Protein AF-A0A1V4KAJ4-F1 (afdb_monomer)

Organism: NCBI:txid372326

Secondary structure (DSSP, 8-state):
------------HHHHHHHHSPPP--------S-------B--S-HHHHHHHHHHHHTT-S-HHHHHHHHHHT--SS--HHHHHHHHHHPPPHHHHHHHHH--S-GGGB-HHHHHHHHHHTSTTHHHHHHHHHHHHHHHHHHHHHHHHHHHHHHHHHHHHH-HHHHHHHHHHHHHHHHHTTTSTTSS-S---TTHHHHTTT-B-SSTT-BHHHHHHHTTHHHHHHHHHHHHHHHHHHHHHHHHTT--TTT--HHHHHHHHHHHHHHHHHHHHHHHHHHHHHHHHHHHHHHHHHHHHHHHHHHHHHTT-----

Structure (mmCIF, N/CA/C/O backbone):
data_AF-A0A1V4KAJ4-F1
#
_entry.id   AF-A0A1V4KAJ4-F1
#
loop_
_atom_site.group_PDB
_atom_site.id
_atom_site.type_symbol
_atom_site.label_atom_id
_atom_site.label_alt_id
_atom_site.label_comp_id
_atom_site.label_asym_id
_atom_site.label_entity_id
_atom_site.label_seq_id
_atom_site.pdbx_PDB_ins_code
_atom_site.Cartn_x
_atom_site.Cartn_y
_atom_site.Cartn_z
_atom_site.occupancy
_atom_site.B_iso_or_equiv
_atom_site.auth_seq_id
_atom_site.auth_comp_id
_atom_site.auth_asym_id
_atom_site.auth_atom_id
_atom_site.pdbx_PDB_model_num
ATOM 1 N N . MET A 1 1 ? 22.396 78.014 6.023 1.00 33.47 1 MET A N 1
ATOM 2 C CA . MET A 1 1 ? 21.966 76.925 5.119 1.00 33.47 1 MET A CA 1
ATOM 3 C C . MET A 1 1 ? 22.660 75.636 5.546 1.00 33.47 1 MET A C 1
ATOM 5 O O . MET A 1 1 ? 23.881 75.680 5.608 1.00 33.47 1 MET A O 1
ATOM 9 N N . PRO A 1 2 ? 21.971 74.505 5.772 1.00 42.69 2 PRO A N 1
ATOM 10 C CA . PRO A 1 2 ? 20.770 74.265 6.573 1.00 42.69 2 PRO A CA 1
ATOM 11 C C . PRO A 1 2 ? 21.097 73.536 7.905 1.00 42.69 2 PRO A C 1
ATOM 13 O O . PRO A 1 2 ? 22.047 72.764 8.000 1.00 42.69 2 PRO A O 1
ATOM 16 N N . SER A 1 3 ? 20.289 73.797 8.937 1.00 46.66 3 SER A N 1
ATOM 17 C CA . SER A 1 3 ? 20.309 73.125 10.245 1.00 46.66 3 SER A CA 1
ATOM 18 C C . SER A 1 3 ? 19.584 71.782 10.139 1.00 46.66 3 SER A C 1
ATOM 20 O O . SER A 1 3 ? 18.386 71.768 9.873 1.00 46.66 3 SER A O 1
ATOM 22 N N . SER A 1 4 ? 20.291 70.666 10.330 1.00 48.34 4 SER A N 1
ATOM 23 C CA . SER A 1 4 ? 19.707 69.317 10.341 1.00 48.34 4 SER A CA 1
ATOM 24 C C . SER A 1 4 ? 19.488 68.854 11.781 1.00 48.34 4 SER A C 1
ATOM 26 O O . SER A 1 4 ? 20.288 68.097 12.335 1.00 48.34 4 SER A O 1
ATOM 28 N N . SER A 1 5 ? 18.402 69.317 12.392 1.00 53.16 5 SER A N 1
ATOM 29 C CA . SER A 1 5 ? 17.882 68.781 13.650 1.00 53.16 5 SER A CA 1
ATOM 30 C C . SER A 1 5 ? 17.382 67.357 13.386 1.00 53.16 5 SER A C 1
ATOM 32 O O . SER A 1 5 ? 16.448 67.167 12.614 1.00 53.16 5 SER A O 1
ATOM 34 N N . LYS A 1 6 ? 18.017 66.338 13.973 1.00 58.88 6 LYS A N 1
ATOM 35 C CA . LYS A 1 6 ? 17.468 64.976 13.971 1.00 58.88 6 LYS A CA 1
ATOM 36 C C . LYS A 1 6 ? 16.268 64.965 14.918 1.00 58.88 6 LYS A C 1
ATOM 38 O O . LYS A 1 6 ? 16.460 64.897 16.128 1.00 58.88 6 LYS A O 1
ATOM 43 N N . GLU A 1 7 ? 15.058 65.085 14.381 1.00 57.12 7 GLU A N 1
ATOM 44 C CA . GLU A 1 7 ? 13.833 64.824 15.139 1.00 57.12 7 GLU A CA 1
ATOM 45 C C . GLU A 1 7 ? 13.831 63.350 15.557 1.00 57.12 7 GLU A C 1
ATOM 47 O O . GLU A 1 7 ? 13.686 62.439 14.740 1.00 57.12 7 GLU A O 1
ATOM 52 N N . LEU A 1 8 ? 14.078 63.115 16.845 1.00 51.62 8 LEU A N 1
ATOM 53 C CA . LEU A 1 8 ? 13.835 61.833 17.488 1.00 51.62 8 LEU A CA 1
ATOM 54 C C . LEU A 1 8 ? 12.320 61.649 17.554 1.00 51.62 8 LEU A C 1
ATOM 56 O O . LEU A 1 8 ? 11.639 62.338 18.307 1.00 51.62 8 LEU A O 1
ATOM 60 N N . VAL A 1 9 ? 11.796 60.750 16.726 1.00 60.25 9 VAL A N 1
ATOM 61 C CA . VAL A 1 9 ? 10.389 60.351 16.778 1.00 60.25 9 VAL A CA 1
ATOM 62 C C . VAL A 1 9 ? 10.205 59.487 18.021 1.00 60.25 9 VAL A C 1
ATOM 64 O O . VAL A 1 9 ? 10.638 58.334 18.048 1.00 60.25 9 VAL A O 1
ATOM 67 N N . GLU A 1 10 ? 9.600 60.050 19.064 1.00 64.31 10 GLU A N 1
ATOM 68 C CA . GLU A 1 10 ? 9.197 59.280 20.238 1.00 64.31 10 GLU A CA 1
ATOM 69 C C . GLU A 1 10 ? 7.876 58.543 19.956 1.00 64.31 10 GLU A C 1
ATOM 71 O O . GLU A 1 10 ? 6.946 59.138 19.404 1.00 64.31 10 GLU A O 1
ATOM 76 N N . PRO A 1 11 ? 7.773 57.244 20.294 1.00 73.69 11 PRO A N 1
ATOM 77 C CA . PRO A 1 11 ? 6.524 56.500 20.179 1.00 73.69 11 PRO A CA 1
ATOM 78 C C . PRO A 1 11 ? 5.411 57.123 21.025 1.00 73.69 11 PRO A C 1
ATOM 80 O O . PRO A 1 11 ? 5.655 57.614 22.124 1.00 73.69 11 PRO A O 1
ATOM 83 N N . ASP A 1 12 ? 4.168 57.026 20.552 1.00 79.56 12 ASP A N 1
ATOM 84 C CA . ASP A 1 12 ? 2.993 57.396 21.342 1.00 79.56 12 ASP A CA 1
ATOM 85 C C . ASP A 1 12 ? 2.737 56.338 22.426 1.00 79.56 12 ASP A C 1
ATOM 87 O O . ASP A 1 12 ? 1.996 55.365 22.247 1.00 79.56 12 ASP A O 1
ATOM 91 N N . TYR A 1 13 ? 3.402 56.527 23.563 1.00 78.06 13 TYR A N 1
ATOM 92 C CA . TYR A 1 13 ? 3.283 55.653 24.723 1.00 78.06 13 TYR A CA 1
ATOM 93 C C . TYR A 1 13 ? 1.860 55.628 25.301 1.00 78.06 13 TYR A C 1
ATOM 95 O O . TYR A 1 13 ? 1.466 54.604 25.856 1.00 78.06 13 TYR A O 1
ATOM 103 N N . ALA A 1 14 ? 1.062 56.689 25.118 1.00 77.75 14 ALA A N 1
ATOM 104 C CA . ALA A 1 14 ? -0.319 56.731 25.599 1.00 77.75 14 ALA A CA 1
ATOM 105 C C . ALA A 1 14 ? -1.225 55.800 24.778 1.00 77.75 14 ALA A C 1
ATOM 107 O O . ALA A 1 14 ? -2.030 55.054 25.338 1.00 77.75 14 ALA A O 1
ATOM 108 N N . SER A 1 15 ? -1.054 55.784 23.454 1.00 77.44 15 SER A N 1
ATOM 109 C CA . SER A 1 15 ? -1.748 54.836 22.573 1.00 77.44 15 SER A CA 1
ATOM 110 C C . SER A 1 15 ? -1.339 53.385 22.856 1.00 77.44 15 SER A C 1
ATOM 112 O O . SER A 1 15 ? -2.187 52.490 22.903 1.00 77.44 15 SER A O 1
ATOM 114 N N . LEU A 1 16 ? -0.050 53.148 23.129 1.00 76.56 16 LEU A N 1
ATOM 115 C CA . LEU A 1 16 ? 0.453 51.821 23.493 1.00 76.56 16 LEU A CA 1
ATOM 116 C C . LEU A 1 16 ? -0.103 51.323 24.836 1.00 76.56 16 LEU A C 1
ATOM 118 O O . LEU A 1 16 ? -0.494 50.159 24.921 1.00 76.56 16 LEU A O 1
ATOM 122 N N . GLU A 1 17 ? -0.203 52.174 25.862 1.00 75.19 17 GLU A N 1
ATOM 123 C CA . GLU A 1 17 ? -0.869 51.804 27.120 1.00 75.19 17 GLU A CA 1
ATOM 124 C C . GLU A 1 17 ? -2.346 51.466 26.895 1.00 75.19 17 GLU A C 1
ATOM 126 O O . GLU A 1 17 ? -2.826 50.446 27.388 1.00 75.19 17 GLU A O 1
ATOM 131 N N . LEU A 1 18 ? -3.067 52.266 26.109 1.00 74.62 18 LEU A N 1
ATOM 132 C CA . LEU A 1 18 ? -4.500 52.058 25.897 1.00 74.62 18 LEU A CA 1
ATOM 133 C C . LEU A 1 18 ? -4.810 50.744 25.156 1.00 74.62 18 LEU A C 1
ATOM 135 O O . LEU A 1 18 ? -5.818 50.096 25.439 1.00 74.62 18 LEU A O 1
ATOM 139 N N . LEU A 1 19 ? -3.953 50.356 24.206 1.00 67.12 19 LEU A N 1
ATOM 140 C CA . LEU A 1 19 ? -4.160 49.195 23.333 1.00 67.12 19 LEU A CA 1
ATOM 141 C C . LEU A 1 19 ? -3.548 47.895 23.872 1.00 67.12 19 LEU A C 1
ATOM 143 O O . LEU A 1 19 ? -4.035 46.817 23.527 1.00 67.12 19 LEU A O 1
ATOM 147 N N . PHE A 1 20 ? -2.498 47.976 24.696 1.00 72.56 20 PHE A N 1
ATOM 148 C CA . PHE A 1 20 ? -1.713 46.809 25.123 1.00 72.56 20 PHE A CA 1
ATOM 149 C C . PHE A 1 20 ? -1.609 46.627 26.646 1.00 72.56 20 PHE A C 1
ATOM 151 O O . PHE A 1 20 ? -0.877 45.745 27.102 1.00 72.56 20 PHE A O 1
ATOM 158 N N . CYS A 1 21 ? -2.349 47.392 27.457 1.00 73.81 21 CYS A N 1
ATOM 159 C CA . CYS A 1 21 ? -2.462 47.099 28.887 1.00 73.81 21 CYS A CA 1
ATOM 160 C C . CYS A 1 21 ? -3.183 45.769 29.152 1.00 73.81 21 CYS A C 1
ATOM 162 O O . CYS A 1 21 ? -4.169 45.413 28.503 1.00 73.81 21 CYS A O 1
ATOM 164 N N . VAL A 1 22 ? -2.718 45.047 30.177 1.00 63.09 22 VAL A N 1
ATOM 165 C CA . VAL A 1 22 ? -3.429 43.884 30.725 1.00 63.09 22 VAL A CA 1
ATOM 166 C C . VAL A 1 22 ? -4.783 44.375 31.253 1.00 63.09 22 VAL A C 1
ATOM 168 O O . VAL A 1 22 ? -4.790 45.302 32.067 1.00 63.09 22 VAL A O 1
ATOM 171 N N . PRO A 1 23 ? -5.925 43.795 30.835 1.00 65.31 23 PRO A N 1
ATOM 172 C CA . PRO A 1 23 ? -7.223 44.237 31.324 1.00 65.31 23 PRO A CA 1
ATOM 173 C C . PRO A 1 23 ? -7.242 44.164 32.855 1.00 65.31 23 PRO A C 1
ATOM 175 O O . PRO A 1 23 ? -6.870 43.118 33.405 1.00 65.31 23 PRO A O 1
ATOM 178 N N . PRO A 1 24 ? -7.664 45.223 33.568 1.00 59.22 24 PRO A N 1
ATOM 179 C CA . PRO A 1 24 ? -7.802 45.145 35.010 1.00 59.22 24 PRO A CA 1
ATOM 180 C C . PRO A 1 24 ? -8.780 44.018 35.333 1.00 59.22 24 PRO A C 1
ATOM 182 O O . PRO A 1 24 ? -9.899 43.971 34.818 1.00 59.22 24 PRO A O 1
ATOM 185 N N . THR A 1 25 ? -8.347 43.078 36.173 1.00 50.91 25 THR A N 1
ATOM 186 C CA . THR A 1 25 ? -9.237 42.053 36.708 1.00 50.91 25 THR A CA 1
ATOM 187 C C . THR A 1 25 ? -10.375 42.765 37.420 1.00 50.91 25 THR A C 1
ATOM 189 O O . THR A 1 25 ? -10.151 43.379 38.466 1.00 50.91 25 THR A O 1
ATOM 192 N N . ALA A 1 26 ? -11.581 42.696 36.852 1.00 55.97 26 ALA A N 1
ATOM 193 C CA . ALA A 1 26 ? -12.784 43.139 37.533 1.00 55.97 26 ALA A CA 1
ATOM 194 C C . ALA A 1 26 ? -12.790 42.538 38.951 1.00 55.97 26 ALA A C 1
ATOM 196 O O . ALA A 1 26 ? -12.401 41.368 39.108 1.00 55.97 26 ALA A O 1
ATOM 197 N N . PRO A 1 27 ? -13.191 43.297 39.988 1.00 46.94 27 PRO A N 1
ATOM 198 C CA . PRO A 1 27 ? -13.359 42.742 41.318 1.00 46.94 27 PRO A CA 1
ATOM 199 C C . PRO A 1 27 ? -14.254 41.518 41.181 1.00 46.94 27 PRO A C 1
ATOM 201 O O . PRO A 1 27 ? -15.393 41.628 40.729 1.00 46.94 27 PRO A O 1
ATOM 204 N N . LYS A 1 28 ? -13.720 40.340 41.516 1.00 45.16 28 LYS A N 1
ATOM 205 C CA . LYS A 1 28 ? -14.544 39.146 41.658 1.00 45.16 28 LYS A CA 1
ATOM 206 C C . LYS A 1 28 ? -15.628 39.515 42.657 1.00 45.16 28 LYS A C 1
ATOM 208 O O . LYS A 1 28 ? -15.328 39.701 43.839 1.00 45.16 28 LYS A O 1
ATOM 213 N N . GLU A 1 29 ? -16.864 39.629 42.181 1.00 43.34 29 GLU A N 1
ATOM 214 C CA . GLU A 1 29 ? -18.025 39.530 43.048 1.00 43.34 29 GLU A CA 1
ATOM 215 C C . GLU A 1 29 ? -17.774 38.341 43.972 1.00 43.34 29 GLU A C 1
ATOM 217 O O . GLU A 1 29 ? -17.317 37.274 43.533 1.00 43.34 29 GLU A O 1
ATOM 222 N N . LYS A 1 30 ? -17.971 38.557 45.278 1.00 43.53 30 LYS A N 1
ATOM 223 C CA . LYS A 1 30 ? -17.898 37.480 46.265 1.00 43.53 30 LYS A CA 1
ATOM 224 C C . LYS A 1 30 ? -18.674 36.305 45.678 1.00 43.53 30 LYS A C 1
ATOM 226 O O . LYS A 1 30 ? -19.812 36.530 45.263 1.00 43.53 30 LYS A O 1
ATOM 231 N N . PRO A 1 31 ? -18.104 35.089 45.613 1.00 41.88 31 PRO A N 1
ATOM 232 C CA . PRO A 1 31 ? -18.885 33.964 45.153 1.00 41.88 31 PRO A CA 1
ATOM 233 C C . PRO A 1 31 ? -20.099 33.903 46.075 1.00 41.88 31 PRO A C 1
ATOM 235 O O . PRO A 1 31 ? -19.951 33.691 47.283 1.00 41.88 31 PRO A O 1
ATOM 238 N N . GLY A 1 32 ? -21.288 34.124 45.503 1.00 49.03 32 GLY A N 1
ATOM 239 C CA . GLY A 1 32 ? -22.533 33.689 46.118 1.00 49.03 32 GLY A CA 1
ATOM 240 C C . GLY A 1 32 ? -22.340 32.246 46.588 1.00 49.03 32 GLY A C 1
ATOM 241 O O . GLY A 1 32 ? -21.474 31.549 46.038 1.00 49.03 32 GLY A O 1
ATOM 242 N N . PRO A 1 33 ? -23.051 31.814 47.643 1.00 40.94 33 PRO A N 1
ATOM 243 C CA . PRO A 1 33 ? -22.799 30.535 48.294 1.00 40.94 33 PRO A CA 1
ATOM 244 C C . PRO A 1 33 ? -22.603 29.482 47.214 1.00 40.94 33 PRO A C 1
ATOM 246 O O . PRO A 1 33 ? -23.505 29.280 46.402 1.00 40.94 33 PRO A O 1
ATOM 249 N N . LYS A 1 34 ? -21.386 28.913 47.139 1.00 40.47 34 LYS A N 1
ATOM 250 C CA . LYS A 1 34 ? -21.057 27.864 46.175 1.00 40.47 34 LYS A CA 1
ATOM 251 C C . LYS A 1 34 ? -22.181 26.853 46.294 1.00 40.47 34 LYS A C 1
ATOM 253 O O . LYS A 1 34 ? -22.265 26.165 47.312 1.00 40.47 34 LYS A O 1
ATOM 258 N N . MET A 1 35 ? -23.051 26.813 45.288 1.00 39.47 35 MET A N 1
ATOM 259 C CA . MET A 1 35 ? -24.021 25.748 45.128 1.00 39.47 35 MET A CA 1
ATOM 260 C C . MET A 1 35 ? -23.181 24.486 45.261 1.00 39.47 35 MET A C 1
ATOM 262 O O . MET A 1 35 ? -22.212 24.313 44.512 1.00 39.47 35 MET A O 1
ATOM 266 N N . LYS A 1 36 ? -23.426 23.706 46.321 1.00 37.41 36 LYS A N 1
ATOM 267 C CA . LYS A 1 36 ? -22.767 22.417 46.515 1.00 37.41 36 LYS A CA 1
ATOM 268 C C . LYS A 1 36 ? -22.927 21.706 45.180 1.00 37.41 36 LYS A C 1
ATOM 270 O O . LYS A 1 36 ? -24.055 21.376 44.830 1.00 37.41 36 LYS A O 1
ATOM 275 N N . LYS A 1 37 ? -21.835 21.528 44.426 1.00 44.28 37 LYS A N 1
ATOM 276 C CA . LYS A 1 37 ? -21.840 20.559 43.335 1.00 44.28 37 LYS A CA 1
ATOM 277 C C . LYS A 1 37 ? -22.306 19.275 44.000 1.00 44.28 37 LYS A C 1
ATOM 279 O O . LYS A 1 37 ? -21.671 18.829 44.964 1.00 44.28 37 LYS A O 1
ATOM 284 N N . SER A 1 38 ? -23.479 18.802 43.595 1.00 46.75 38 SER A N 1
ATOM 285 C CA . SER A 1 38 ? -23.963 17.472 43.928 1.00 46.75 38 SER A CA 1
ATOM 286 C C . SER A 1 38 ? -22.776 16.531 43.766 1.00 46.75 38 SER A C 1
ATOM 288 O O . SER A 1 38 ? -22.010 16.656 42.809 1.00 46.75 38 SER A O 1
ATOM 290 N N . LYS A 1 39 ? -22.529 15.686 44.768 1.00 56.72 39 LYS A N 1
ATOM 291 C CA . LYS A 1 39 ? -21.507 14.650 44.640 1.00 56.72 39 LYS A CA 1
ATOM 292 C C . LYS A 1 39 ? -21.997 13.712 43.541 1.00 56.72 39 LYS A C 1
ATOM 294 O O . LYS A 1 39 ? -22.796 12.833 43.828 1.00 56.72 39 LYS A O 1
ATOM 299 N N . GLU A 1 40 ? -21.582 13.976 42.308 1.00 71.12 40 GLU A N 1
ATOM 300 C CA . GLU A 1 40 ? -21.771 13.069 41.183 1.00 71.12 40 GLU A CA 1
ATOM 301 C C . GLU A 1 40 ? -21.122 11.740 41.552 1.00 71.12 40 GLU A C 1
ATOM 303 O O . GLU A 1 40 ? -19.995 11.697 42.066 1.00 71.12 40 GLU A O 1
ATOM 308 N N . ILE A 1 41 ? -21.872 10.666 41.356 1.00 78.12 41 ILE A N 1
ATOM 309 C CA . ILE A 1 41 ? -21.420 9.325 41.687 1.00 78.12 41 ILE A CA 1
ATOM 310 C C . ILE A 1 41 ? -20.567 8.842 40.513 1.00 78.12 41 ILE A C 1
ATOM 312 O O . ILE A 1 41 ? -20.927 9.012 39.349 1.00 78.12 41 ILE A O 1
ATOM 316 N N . THR A 1 42 ? -19.384 8.308 40.809 1.00 82.69 42 THR A N 1
ATOM 317 C CA . THR A 1 42 ? -18.451 7.823 39.788 1.00 82.69 42 THR A CA 1
ATOM 318 C C . THR A 1 42 ? -17.810 6.523 40.245 1.00 82.69 42 THR A C 1
ATOM 320 O O . THR A 1 42 ? -17.357 6.400 41.386 1.00 82.69 42 THR A O 1
ATOM 323 N N . PHE A 1 43 ? -17.789 5.545 39.348 1.00 83.19 43 PHE A N 1
ATOM 324 C CA . PHE A 1 43 ? -17.147 4.243 39.526 1.00 83.19 43 PHE A CA 1
ATOM 325 C C . PHE A 1 43 ? -15.762 4.211 38.872 1.00 83.19 43 PHE A C 1
ATOM 327 O O . PHE A 1 43 ? -14.985 3.281 39.088 1.00 83.19 43 PHE A O 1
ATOM 334 N N . VAL A 1 44 ? -15.445 5.242 38.088 1.00 85.88 44 VAL A N 1
ATOM 335 C CA . VAL A 1 44 ? -14.209 5.385 37.327 1.00 85.88 44 VAL A CA 1
ATOM 336 C C . VAL A 1 44 ? -13.186 6.172 38.141 1.00 85.88 44 VAL A C 1
ATOM 338 O O . VAL A 1 44 ? -13.487 7.201 38.748 1.00 85.88 44 VAL A O 1
ATOM 341 N N . GLY A 1 45 ? -11.927 5.727 38.128 1.00 87.12 45 GLY A N 1
ATOM 342 C CA . GLY A 1 45 ? -10.854 6.434 38.830 1.00 87.12 45 GLY A CA 1
ATOM 343 C C . GLY A 1 45 ? -10.710 7.895 38.355 1.00 87.12 45 GLY A C 1
ATOM 344 O O . GLY A 1 45 ? -10.777 8.157 37.150 1.00 87.12 45 GLY A O 1
ATOM 345 N N . PRO A 1 46 ? -10.420 8.863 39.247 1.00 87.69 46 PRO A N 1
ATOM 346 C CA . PRO A 1 46 ? -10.484 10.298 38.934 1.00 87.69 46 PRO A CA 1
ATOM 347 C C . PRO A 1 46 ? -9.563 10.723 37.780 1.00 87.69 46 PRO A C 1
ATOM 349 O O . PRO A 1 46 ? -9.908 11.603 36.997 1.00 87.69 46 PRO A O 1
ATOM 352 N N . LYS A 1 47 ? -8.401 10.070 37.629 1.00 90.44 47 LYS A N 1
ATOM 353 C CA . LYS A 1 47 ? -7.485 10.314 36.501 1.00 90.44 47 LYS A CA 1
ATOM 354 C C . LYS A 1 47 ? -8.088 9.873 35.164 1.00 90.44 47 LYS A C 1
ATOM 356 O O . LYS A 1 47 ? -8.004 10.612 34.190 1.00 90.44 47 LYS A O 1
ATOM 361 N N . LYS A 1 48 ? -8.682 8.678 35.117 1.00 92.12 48 LYS A N 1
ATOM 362 C CA . LYS A 1 48 ? -9.273 8.109 33.898 1.00 92.12 48 LYS A CA 1
ATOM 363 C C . LYS A 1 48 ? -10.551 8.850 33.514 1.00 92.12 48 LYS A C 1
ATOM 365 O O . LYS A 1 48 ? -10.705 9.192 32.350 1.00 92.12 48 LYS A O 1
ATOM 370 N N . SER A 1 49 ? -11.387 9.180 34.500 1.00 91.88 49 SER A N 1
ATOM 371 C CA . SER A 1 49 ? -12.580 10.016 34.325 1.00 91.88 49 SER A CA 1
ATOM 372 C C . SER A 1 49 ? -12.223 11.371 33.696 1.00 91.88 49 SER A C 1
ATOM 374 O O . SER A 1 49 ? -12.780 11.743 32.666 1.00 91.88 49 SER A O 1
ATOM 376 N N . LEU A 1 50 ? -11.184 12.049 34.207 1.00 91.00 50 LEU A N 1
ATOM 377 C CA . LEU A 1 50 ? -10.693 13.298 33.617 1.00 91.00 50 LEU A CA 1
ATOM 378 C C . LEU A 1 50 ? -10.196 13.122 32.172 1.00 91.00 50 LEU A C 1
ATOM 380 O O . LEU A 1 50 ? -10.556 13.919 31.306 1.00 91.00 50 LEU A O 1
ATOM 384 N N . LEU A 1 51 ? -9.371 12.103 31.903 1.00 93.50 51 LEU A N 1
ATOM 385 C CA . LEU A 1 51 ? -8.850 11.838 30.556 1.00 93.50 51 LEU A CA 1
ATOM 386 C C . LEU A 1 51 ? -9.973 11.537 29.558 1.00 93.50 51 LEU A C 1
ATOM 388 O O . LEU A 1 51 ? -9.940 12.045 28.438 1.00 93.50 51 LEU A O 1
ATOM 392 N N . LEU A 1 52 ? -10.978 10.767 29.975 1.00 94.50 52 LEU A N 1
ATOM 393 C CA . LEU A 1 52 ? -12.135 10.454 29.149 1.00 94.50 52 LEU A CA 1
ATOM 394 C C . LEU A 1 52 ? -12.971 11.702 28.871 1.00 94.50 52 LEU A C 1
ATOM 396 O O . LEU A 1 52 ? -13.244 11.986 27.711 1.00 94.50 52 LEU A O 1
ATOM 400 N N . SER A 1 53 ? -13.304 12.507 29.881 1.00 91.19 53 SER A N 1
ATOM 401 C CA . SER A 1 53 ? -14.047 13.753 29.656 1.00 91.19 53 SER A CA 1
ATOM 402 C C . SER A 1 53 ? -13.284 14.736 28.761 1.00 91.19 53 SER A C 1
ATOM 404 O O . SER A 1 53 ? -13.894 15.451 27.967 1.00 91.19 53 SER A O 1
ATOM 406 N N . ILE A 1 54 ? -11.947 14.785 28.844 1.00 92.81 54 ILE A N 1
ATOM 407 C CA . ILE A 1 54 ? -11.128 15.574 27.910 1.00 92.81 54 ILE A CA 1
ATOM 408 C C . ILE A 1 54 ? -11.242 15.010 26.492 1.00 92.81 54 ILE A C 1
ATOM 410 O O . ILE A 1 54 ? -11.438 15.785 25.560 1.00 92.81 54 ILE A O 1
ATOM 414 N N . PHE A 1 55 ? -11.138 13.691 26.324 1.00 94.62 55 PHE A N 1
ATOM 415 C CA . PHE A 1 55 ? -11.286 13.018 25.034 1.00 94.62 55 PHE A CA 1
ATOM 416 C C . PHE A 1 55 ? -12.664 13.279 24.405 1.00 94.62 55 PHE A C 1
ATOM 418 O O . PHE A 1 55 ? -12.737 13.747 23.271 1.00 94.62 55 PHE A O 1
ATOM 425 N N . LEU A 1 56 ? -13.752 13.076 25.155 1.00 93.00 56 LEU A N 1
ATOM 426 C CA . LEU A 1 56 ? -15.131 13.264 24.687 1.00 93.00 56 LEU A CA 1
ATOM 427 C C . LEU A 1 56 ? -15.400 14.711 24.241 1.00 93.00 56 LEU A C 1
ATOM 429 O O . LEU A 1 56 ? -16.002 14.949 23.193 1.00 93.00 56 LEU A O 1
ATOM 433 N N . LYS A 1 57 ? -14.855 15.703 24.958 1.00 91.88 57 LYS A N 1
ATOM 434 C CA . LYS A 1 57 ? -14.987 17.123 24.586 1.00 91.88 57 LYS A CA 1
ATOM 435 C C . LYS A 1 57 ? -14.374 17.475 23.228 1.00 91.88 57 LYS A C 1
ATOM 437 O O . LYS A 1 57 ? -14.797 18.458 22.620 1.00 91.88 57 LYS A O 1
ATOM 442 N N . GLN A 1 58 ? -13.419 16.692 22.720 1.00 91.94 58 GLN A N 1
ATOM 443 C CA . GLN A 1 58 ? -12.799 16.944 21.411 1.00 91.94 58 GLN A CA 1
ATOM 444 C C . GLN A 1 58 ? -13.787 16.771 20.248 1.00 91.94 58 GLN A C 1
ATOM 446 O O . GLN A 1 58 ? -13.596 17.368 19.188 1.00 91.94 58 GLN A O 1
ATOM 451 N N . PHE A 1 59 ? -14.858 15.994 20.441 1.00 88.50 59 PHE A N 1
ATOM 452 C CA . PHE A 1 59 ? -15.841 15.699 19.398 1.00 88.50 59 PHE A CA 1
ATOM 453 C C . PHE A 1 59 ? -16.903 16.793 19.226 1.00 88.50 59 PHE A C 1
ATOM 455 O O . PHE A 1 59 ? -17.544 16.847 18.173 1.00 88.50 59 PHE A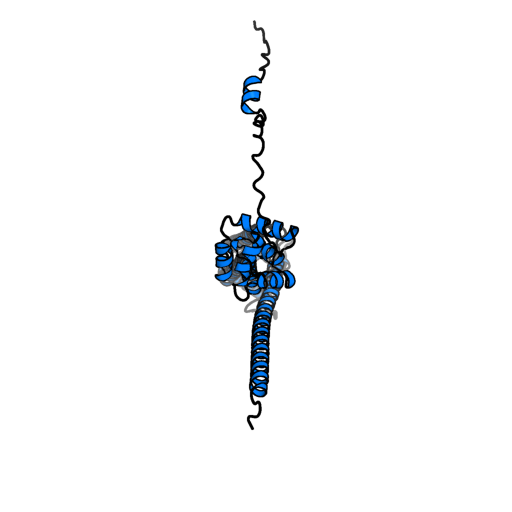 O 1
ATOM 462 N N . LYS A 1 60 ? -17.057 17.682 20.224 1.00 88.38 60 LYS A N 1
ATOM 463 C CA . LYS A 1 60 ? -18.067 18.760 20.256 1.00 88.38 60 LYS A CA 1
ATOM 464 C C . LYS A 1 60 ? -19.494 18.251 19.973 1.00 88.38 60 LYS A C 1
ATOM 466 O O . LYS A 1 60 ? -20.258 18.914 19.276 1.00 88.38 60 LYS A O 1
ATOM 471 N N . CYS A 1 61 ? -19.821 17.059 20.462 1.00 89.44 61 CYS A N 1
ATOM 472 C CA . CYS A 1 61 ? -21.097 16.375 20.255 1.00 89.44 61 CYS A CA 1
ATOM 473 C C . CYS A 1 61 ? -21.482 15.603 21.531 1.00 89.44 61 CYS A C 1
ATOM 475 O O . CYS A 1 61 ? -20.656 15.497 22.442 1.00 89.44 61 CYS A O 1
ATOM 477 N N . SER A 1 62 ? -22.715 15.104 21.626 1.00 92.25 62 SER A N 1
ATOM 478 C CA . SER A 1 62 ? -23.189 14.397 22.824 1.00 92.25 62 SER A CA 1
ATOM 479 C C . SER A 1 62 ? -22.611 12.980 22.935 1.00 92.25 62 SER A C 1
ATOM 481 O O . SER A 1 62 ? -22.153 12.393 21.948 1.00 92.25 62 SER A O 1
ATOM 483 N N . ASN A 1 63 ? -22.650 12.403 24.140 1.00 91.81 63 ASN A N 1
ATOM 484 C CA . ASN A 1 63 ? -22.191 11.033 24.385 1.00 91.81 63 ASN A CA 1
ATOM 485 C C . ASN A 1 63 ? -23.008 10.017 23.569 1.00 91.81 63 ASN A C 1
ATOM 487 O O . ASN A 1 63 ? -22.450 9.062 23.031 1.00 91.81 63 ASN A O 1
ATOM 491 N N . GLU A 1 64 ? -24.311 10.252 23.413 1.00 93.19 64 GLU A N 1
ATOM 492 C CA . GLU A 1 64 ? -25.219 9.448 22.587 1.00 93.19 64 GLU A CA 1
ATOM 493 C C . GLU A 1 64 ? -24.812 9.483 21.114 1.00 93.19 64 GLU A C 1
ATOM 495 O O . GLU A 1 64 ? -24.830 8.449 20.449 1.00 93.19 64 GLU A O 1
ATOM 500 N N . GLU A 1 65 ? -24.399 10.644 20.599 1.00 94.31 65 GLU A N 1
ATOM 501 C CA . GLU A 1 65 ? -23.931 10.776 19.218 1.00 94.31 65 GLU A CA 1
ATOM 502 C C . GLU A 1 65 ? -22.624 10.005 18.994 1.00 94.31 65 GLU A C 1
ATOM 504 O O . GLU A 1 65 ? -22.486 9.310 17.985 1.00 94.31 65 GLU A O 1
ATOM 509 N N . ILE A 1 66 ? -21.683 10.056 19.946 1.00 94.62 66 ILE A N 1
ATOM 510 C CA . ILE A 1 66 ? -20.429 9.285 19.876 1.00 94.62 66 ILE A CA 1
ATOM 511 C C . ILE A 1 66 ? -20.718 7.784 19.896 1.00 94.62 66 ILE A C 1
ATOM 513 O O . ILE A 1 66 ? -20.196 7.035 19.067 1.00 94.62 66 ILE A O 1
ATOM 517 N N . VAL A 1 67 ? -21.587 7.338 20.801 1.00 96.19 67 VAL A N 1
ATOM 518 C CA . VAL A 1 67 ? -21.990 5.931 20.897 1.00 96.19 67 VAL A CA 1
ATOM 519 C C . VAL A 1 67 ? -22.736 5.484 19.640 1.00 96.19 67 VAL A C 1
ATOM 521 O O . VAL A 1 67 ? -22.473 4.392 19.140 1.00 96.19 67 VAL A O 1
ATOM 524 N N . ALA A 1 68 ? -23.588 6.331 19.060 1.00 95.94 68 ALA A N 1
ATOM 525 C CA . ALA A 1 68 ? -24.262 6.046 17.798 1.00 95.94 68 ALA A CA 1
ATOM 526 C C . ALA A 1 68 ? -23.274 5.934 16.625 1.00 95.94 68 ALA A C 1
ATOM 528 O O . ALA A 1 68 ? -23.440 5.049 15.781 1.00 95.94 68 ALA A O 1
ATOM 529 N N . MET A 1 69 ? -22.232 6.778 16.574 1.00 95.81 69 MET A N 1
ATOM 530 C CA . MET A 1 69 ? -21.149 6.648 15.590 1.00 95.81 69 MET A CA 1
ATOM 531 C C . MET A 1 69 ? -20.437 5.303 15.742 1.00 95.81 69 MET A C 1
ATOM 533 O O . MET A 1 69 ? -20.299 4.573 14.760 1.00 95.81 69 MET A O 1
ATOM 537 N N . ILE A 1 70 ? -20.069 4.927 16.973 1.00 96.50 70 ILE A N 1
ATOM 538 C CA . ILE A 1 70 ? -19.456 3.624 17.259 1.00 96.50 70 ILE A CA 1
ATOM 539 C C . ILE A 1 70 ? -20.397 2.505 16.819 1.00 96.50 70 ILE A C 1
ATOM 541 O O . ILE A 1 70 ? -19.985 1.648 16.049 1.00 96.50 70 ILE A O 1
ATOM 545 N N . GLN A 1 71 ? -21.668 2.525 17.226 1.00 95.75 71 GLN A N 1
ATOM 546 C CA . GLN A 1 71 ? -22.659 1.499 16.893 1.00 95.75 71 GLN A CA 1
ATOM 547 C C . GLN A 1 71 ? -22.843 1.332 15.379 1.00 95.75 71 GLN A C 1
ATOM 549 O O . GLN A 1 71 ? -22.911 0.200 14.894 1.00 95.75 71 GLN A O 1
ATOM 554 N N . LYS A 1 72 ? -22.884 2.434 14.624 1.00 94.88 72 LYS A N 1
ATOM 555 C CA . LYS A 1 72 ? -23.003 2.425 13.157 1.00 94.88 72 LYS A CA 1
ATOM 556 C C . LYS A 1 72 ? -21.684 2.116 12.443 1.00 94.88 72 LYS A C 1
ATOM 558 O O . LYS A 1 72 ? -21.713 1.790 11.261 1.00 94.88 72 LYS A O 1
ATOM 563 N N . GLY A 1 73 ? -20.548 2.174 13.138 1.00 91.38 73 GLY A N 1
ATOM 564 C CA . GLY A 1 73 ? -19.225 2.075 12.519 1.00 91.38 73 GLY A CA 1
ATOM 565 C C . GLY A 1 73 ? -18.869 3.302 11.673 1.00 91.38 73 GLY A C 1
ATOM 566 O O . GLY A 1 73 ? -18.137 3.176 10.692 1.00 91.38 73 GLY A O 1
ATOM 567 N N . ASP A 1 74 ? -19.414 4.471 12.016 1.00 93.44 74 ASP A N 1
ATOM 568 C CA . ASP A 1 74 ? -19.137 5.735 11.336 1.00 93.44 74 ASP A CA 1
ATOM 569 C C . ASP A 1 74 ? -17.745 6.254 11.726 1.00 93.44 74 ASP A C 1
ATOM 571 O O . ASP A 1 74 ? -17.457 6.499 12.897 1.00 93.44 74 ASP A O 1
ATOM 575 N N . ARG A 1 75 ? -16.876 6.407 10.725 1.00 91.25 75 ARG A N 1
ATOM 576 C CA . ARG A 1 75 ? -15.467 6.801 10.877 1.00 91.25 75 ARG A CA 1
ATOM 577 C C . ARG A 1 75 ? -15.213 8.264 10.501 1.00 91.25 75 ARG A C 1
ATOM 579 O O . ARG A 1 75 ? -14.078 8.717 10.536 1.00 91.25 75 ARG A O 1
ATOM 586 N N . SER A 1 76 ? -16.257 9.033 10.184 1.00 90.62 76 SER A N 1
ATOM 587 C CA . SER A 1 76 ? -16.141 10.431 9.733 1.00 90.62 76 SER A CA 1
ATOM 588 C C . SER A 1 76 ? -15.455 11.363 10.741 1.00 90.62 76 SER A C 1
ATOM 590 O O . SER A 1 76 ? -14.732 12.274 10.344 1.00 90.62 76 SER A O 1
ATOM 592 N N . LYS A 1 77 ? -15.659 11.135 12.045 1.00 90.75 77 LYS A N 1
ATOM 593 C CA . LYS A 1 77 ? -15.030 11.893 13.146 1.00 90.75 77 LYS A CA 1
ATOM 594 C C . LYS A 1 77 ? -14.075 11.053 14.003 1.00 90.75 77 LYS A C 1
ATOM 596 O O . LYS A 1 77 ? -13.522 11.570 14.976 1.00 90.75 77 LYS A O 1
ATOM 601 N N . LEU A 1 78 ? -13.904 9.777 13.671 1.00 92.38 78 LEU A N 1
ATOM 602 C CA . LEU A 1 78 ? -13.133 8.792 14.428 1.00 92.38 78 LEU A CA 1
ATOM 603 C C . LEU A 1 78 ? -11.984 8.279 13.554 1.00 92.38 78 LEU A C 1
ATOM 605 O O . LEU A 1 78 ? -12.076 7.202 12.973 1.00 92.38 78 LEU A O 1
ATOM 609 N N . ASP A 1 79 ? -10.923 9.081 13.452 1.00 92.50 79 ASP A N 1
ATOM 610 C CA . ASP A 1 79 ? -9.683 8.691 12.776 1.00 92.50 79 ASP A CA 1
ATOM 611 C C . ASP A 1 79 ? -8.888 7.636 13.576 1.00 92.50 79 ASP A C 1
ATOM 613 O O . ASP A 1 79 ? -9.223 7.291 14.717 1.00 92.50 79 ASP A O 1
ATOM 617 N N . ALA A 1 80 ? -7.814 7.116 12.974 1.00 89.88 80 ALA A N 1
ATOM 618 C CA . ALA A 1 80 ? -6.983 6.078 13.582 1.00 89.88 80 ALA A CA 1
ATOM 619 C C . ALA A 1 80 ? -6.403 6.484 14.952 1.00 89.88 80 ALA A C 1
ATOM 621 O O . ALA A 1 80 ? -6.312 5.650 15.855 1.00 89.88 80 ALA A O 1
ATOM 622 N N . GLU A 1 81 ? -6.032 7.751 15.141 1.00 93.69 81 GLU A N 1
ATOM 623 C CA . GLU A 1 81 ? -5.430 8.219 16.393 1.00 93.69 81 GLU A CA 1
ATOM 624 C C . GLU A 1 81 ? -6.479 8.313 17.506 1.00 93.69 81 GLU A C 1
ATOM 626 O O . GLU A 1 81 ? -6.274 7.810 18.614 1.00 93.69 81 GLU A O 1
ATOM 631 N N . ARG A 1 82 ? -7.657 8.859 17.198 1.00 94.56 82 ARG A N 1
ATOM 632 C CA . ARG A 1 82 ? -8.789 8.925 18.132 1.00 94.56 82 ARG A CA 1
ATOM 633 C C . ARG A 1 82 ? -9.270 7.539 18.539 1.00 94.56 82 ARG A C 1
ATOM 635 O O . ARG A 1 82 ? -9.563 7.318 19.712 1.00 94.56 82 ARG A O 1
ATOM 642 N N . LEU A 1 83 ? -9.317 6.591 17.603 1.00 95.12 83 LEU A N 1
ATOM 643 C CA . LEU A 1 83 ? -9.690 5.204 17.889 1.00 95.12 83 LEU A CA 1
ATOM 644 C C . LEU A 1 83 ? -8.654 4.507 18.788 1.00 95.12 83 LEU A C 1
ATOM 646 O O . LEU A 1 83 ? -9.040 3.827 19.739 1.00 95.12 83 LEU A O 1
ATOM 650 N N . LYS A 1 84 ? -7.348 4.731 18.572 1.00 94.88 84 LYS A N 1
ATOM 651 C CA . LYS A 1 84 ? -6.280 4.245 19.472 1.00 94.88 84 LYS A CA 1
ATOM 652 C C . LYS A 1 84 ? -6.393 4.827 20.876 1.00 94.88 84 LYS A C 1
ATOM 654 O O . LYS A 1 84 ? -6.206 4.107 21.858 1.00 94.88 84 LYS A O 1
ATOM 659 N N . GLN A 1 85 ? -6.682 6.121 20.983 1.00 95.62 85 GLN A N 1
ATOM 660 C CA . GLN A 1 85 ? -6.887 6.781 22.271 1.00 95.62 85 GLN A CA 1
ATOM 661 C C . GLN A 1 85 ? -8.120 6.227 22.988 1.00 95.62 85 GLN A C 1
ATOM 663 O O . GLN A 1 85 ? -8.024 5.886 24.166 1.00 95.62 85 GLN A O 1
ATOM 668 N N . LEU A 1 86 ? -9.235 6.041 22.276 1.00 95.50 86 LEU A N 1
ATOM 669 C CA . LEU A 1 86 ? -10.445 5.440 22.834 1.00 95.50 86 LEU A CA 1
ATOM 670 C C . LEU A 1 86 ? -10.192 4.020 23.351 1.00 95.50 86 LEU A C 1
ATOM 672 O O . LEU A 1 86 ? -10.604 3.715 24.465 1.00 95.50 86 LEU A O 1
ATOM 676 N N . LEU A 1 87 ? -9.468 3.179 22.599 1.00 94.44 87 LEU A N 1
ATOM 677 C CA . LEU A 1 87 ? -9.106 1.821 23.031 1.00 94.44 87 LEU A CA 1
ATOM 678 C C . LEU A 1 87 ? -8.337 1.814 24.359 1.00 94.44 87 LEU A C 1
ATOM 680 O O . LEU A 1 87 ? -8.615 0.988 25.225 1.00 94.44 87 LEU A O 1
ATOM 684 N N . LYS A 1 88 ? -7.410 2.760 24.551 1.00 94.94 88 LYS A N 1
ATOM 685 C CA . LYS A 1 88 ? -6.659 2.912 25.812 1.00 94.94 88 LYS A CA 1
ATOM 686 C C . LYS A 1 88 ? -7.530 3.380 26.979 1.00 94.94 88 LYS A C 1
ATOM 688 O O . LYS A 1 88 ? -7.169 3.155 28.132 1.00 94.94 88 LYS A O 1
ATOM 693 N N . LEU A 1 89 ? -8.635 4.062 26.688 1.00 95.44 89 LEU A N 1
ATOM 694 C CA . LEU A 1 89 ? -9.546 4.618 27.683 1.00 95.44 89 LEU A CA 1
ATOM 695 C C . LEU A 1 89 ? -10.732 3.702 27.991 1.00 95.44 89 LEU A C 1
ATOM 697 O O . LEU A 1 89 ? -11.511 4.051 28.864 1.00 95.44 89 LEU A O 1
ATOM 701 N N . LEU A 1 90 ? -10.885 2.548 27.335 1.00 94.38 90 LEU A N 1
ATOM 702 C CA . LEU A 1 90 ? -12.023 1.655 27.572 1.00 94.38 90 LEU A CA 1
ATOM 703 C C . LEU A 1 90 ? -12.138 1.206 29.038 1.00 94.38 90 LEU A C 1
ATOM 705 O O . LEU A 1 90 ? -11.114 1.060 29.717 1.00 94.38 90 LEU A O 1
ATOM 709 N N . PRO A 1 91 ? -13.366 0.970 29.539 1.00 93.00 91 PRO A N 1
ATOM 710 C CA . PRO A 1 91 ? -13.565 0.538 30.914 1.00 93.00 91 PRO A CA 1
ATOM 711 C C . PRO A 1 91 ? -13.021 -0.881 31.122 1.00 93.00 91 PRO A C 1
ATOM 713 O O . PRO A 1 91 ? -13.125 -1.722 30.224 1.00 93.00 91 PRO A O 1
ATOM 716 N N . ASP A 1 92 ? -12.439 -1.134 32.294 1.00 91.75 92 ASP A N 1
ATOM 717 C CA . ASP A 1 92 ? -11.982 -2.470 32.690 1.00 91.75 92 ASP A CA 1
ATOM 718 C C . ASP A 1 92 ? -13.116 -3.314 33.300 1.00 91.75 92 ASP A C 1
ATOM 720 O O . ASP A 1 92 ? -14.207 -2.820 33.580 1.00 91.75 92 ASP A O 1
ATOM 724 N N . ASP A 1 93 ? -12.877 -4.610 33.516 1.00 89.19 93 ASP A N 1
ATOM 725 C CA . ASP A 1 93 ? -13.908 -5.520 34.033 1.00 89.19 93 ASP A CA 1
ATOM 726 C C . ASP A 1 93 ? -14.457 -5.097 35.409 1.00 89.19 93 ASP A C 1
ATOM 728 O O . ASP A 1 93 ? -15.634 -5.330 35.699 1.00 89.19 93 ASP A O 1
ATOM 732 N N . HIS A 1 94 ? -13.641 -4.465 36.260 1.00 87.69 94 HIS A N 1
ATOM 733 C CA . HIS A 1 94 ? -14.075 -4.002 37.576 1.00 87.69 94 HIS A CA 1
ATOM 734 C C . HIS A 1 94 ? -15.017 -2.798 37.445 1.00 87.69 94 HIS A C 1
ATOM 736 O O . HIS A 1 94 ? -16.101 -2.797 38.031 1.00 87.69 94 HIS A O 1
ATOM 742 N N . GLU A 1 95 ? -14.647 -1.811 36.628 1.00 89.44 95 GLU A N 1
ATOM 743 C CA . GLU A 1 95 ? -15.471 -0.641 36.304 1.00 89.44 95 GLU A CA 1
ATOM 744 C C . GLU A 1 95 ? -16.793 -1.058 35.642 1.00 89.44 95 GLU A C 1
ATOM 746 O O . GLU A 1 95 ? -17.862 -0.592 36.036 1.00 89.44 95 GLU A O 1
ATOM 751 N N . ILE A 1 96 ? -16.752 -2.006 34.698 1.00 89.00 96 ILE A N 1
ATOM 752 C CA . ILE A 1 96 ? -17.947 -2.544 34.030 1.00 89.00 96 ILE A CA 1
ATOM 753 C C . ILE A 1 96 ? -18.900 -3.194 35.040 1.00 89.00 96 ILE A C 1
ATOM 755 O O . ILE A 1 96 ? -20.116 -3.001 34.957 1.00 89.00 96 ILE A O 1
ATOM 759 N N . ASN A 1 97 ? -18.376 -3.985 35.978 1.00 87.69 97 ASN A N 1
ATOM 760 C CA . ASN A 1 97 ? -19.197 -4.645 36.993 1.00 87.69 97 ASN A CA 1
ATOM 761 C C . ASN A 1 97 ? -19.797 -3.641 37.988 1.00 87.69 97 ASN A C 1
ATOM 763 O O . ASN A 1 97 ? -20.961 -3.796 38.368 1.00 87.69 97 ASN A O 1
ATOM 767 N N . GLY A 1 98 ? -19.039 -2.605 38.365 1.00 86.25 98 GLY A N 1
ATOM 768 C CA . GLY A 1 98 ? -19.527 -1.500 39.193 1.00 86.25 98 GLY A CA 1
ATOM 769 C C . GLY A 1 98 ? -20.691 -0.764 38.529 1.00 86.25 98 GLY A C 1
ATOM 770 O O . GLY A 1 98 ? -21.772 -0.672 39.108 1.00 86.25 98 GLY A O 1
ATOM 771 N N . LEU A 1 99 ? -20.514 -0.363 37.268 1.00 86.75 99 LEU A N 1
ATOM 772 C CA . LEU A 1 99 ? -21.534 0.335 36.478 1.00 86.75 99 LEU A CA 1
ATOM 773 C C . LEU A 1 99 ? -22.803 -0.499 36.266 1.00 86.75 99 LEU A C 1
ATOM 775 O O . LEU A 1 99 ? -23.907 0.023 36.365 1.00 86.75 99 LEU A O 1
ATOM 779 N N . LYS A 1 100 ? -22.676 -1.810 36.025 1.00 84.56 100 LYS A N 1
ATOM 780 C CA . LYS A 1 100 ? -23.835 -2.713 35.876 1.00 84.56 100 LYS A CA 1
ATOM 781 C C . LYS A 1 100 ? -24.610 -2.946 37.172 1.00 84.56 100 LYS A C 1
ATOM 783 O O . LYS A 1 100 ? -25.769 -3.346 37.115 1.00 84.56 100 LYS A O 1
ATOM 788 N N . SER A 1 101 ? -23.958 -2.764 38.317 1.00 82.94 101 SER A N 1
ATOM 789 C CA . SER A 1 101 ? -24.558 -2.972 39.640 1.00 82.94 101 SER A CA 1
ATOM 790 C C . SER A 1 101 ? -25.168 -1.690 40.217 1.00 82.94 101 SER A C 1
ATOM 792 O O . SER A 1 101 ? -25.848 -1.749 41.244 1.00 82.94 101 SER A O 1
ATOM 794 N N . CYS A 1 102 ? -24.931 -0.546 39.570 1.00 78.94 102 CYS A N 1
ATOM 795 C CA . CYS A 1 102 ? -25.493 0.744 39.938 1.00 78.94 102 CYS A CA 1
ATOM 796 C C . CYS A 1 102 ? -27.025 0.725 39.777 1.00 78.94 102 CYS A C 1
ATOM 798 O O . CYS A 1 102 ? -27.557 0.285 38.758 1.00 78.94 102 CYS A O 1
ATOM 800 N N . LYS A 1 103 ? -27.735 1.174 40.819 1.00 69.50 103 LYS A N 1
ATOM 801 C CA . LYS A 1 103 ? -29.203 1.316 40.842 1.00 69.50 103 LYS A CA 1
ATOM 802 C C . LYS A 1 103 ? -29.658 2.771 40.692 1.00 69.50 103 LYS A C 1
ATOM 804 O O . LYS A 1 103 ? -30.857 3.030 40.752 1.00 69.50 103 LYS A O 1
ATOM 809 N N . GLU A 1 104 ? -28.711 3.696 40.581 1.00 73.62 104 GLU A N 1
ATOM 810 C CA . GLU A 1 104 ? -28.964 5.133 40.504 1.00 73.62 104 GLU A CA 1
ATOM 811 C C . GLU A 1 104 ? -29.376 5.535 39.085 1.00 73.62 104 GLU A C 1
ATOM 813 O O . GLU A 1 104 ? -29.179 4.795 38.114 1.00 73.62 104 GLU A O 1
ATOM 818 N N . GLU A 1 105 ? -29.994 6.707 38.964 1.00 73.06 105 GLU A N 1
ATOM 819 C CA . GLU A 1 105 ? -30.427 7.230 37.674 1.00 73.06 105 GLU A CA 1
ATOM 820 C C . GLU A 1 105 ? -29.220 7.729 36.862 1.00 73.06 105 GLU A C 1
ATOM 822 O O . GLU A 1 105 ? -28.282 8.306 37.414 1.00 73.06 105 GLU A O 1
ATOM 827 N N . LYS A 1 106 ? -29.240 7.548 35.529 1.00 73.69 106 LYS A N 1
ATOM 828 C CA . LYS A 1 106 ? -28.138 7.972 34.637 1.00 73.69 106 LYS A CA 1
ATOM 829 C C . LYS A 1 106 ? -27.746 9.448 34.839 1.00 73.69 106 LYS A C 1
ATOM 831 O O . LYS A 1 106 ? -26.584 9.789 34.664 1.00 73.69 106 LYS A O 1
ATOM 836 N N . SER A 1 107 ? -28.693 10.306 35.219 1.00 75.31 107 SER A N 1
ATOM 837 C CA . SER A 1 107 ? -28.509 11.744 35.458 1.00 75.31 107 SER A CA 1
ATOM 838 C C . SER A 1 107 ? -27.684 12.088 36.708 1.00 75.31 107 SER A C 1
ATOM 840 O O . SER A 1 107 ? -27.192 13.211 36.806 1.00 75.31 107 SER A O 1
ATOM 842 N N . GLU A 1 108 ? -27.510 11.153 37.648 1.00 81.00 108 GLU A N 1
ATOM 843 C CA . GLU A 1 108 ? -26.769 11.365 38.905 1.00 81.00 108 GLU A CA 1
ATOM 844 C C . GLU A 1 108 ? -25.284 10.967 38.810 1.00 81.00 108 GLU A C 1
ATOM 846 O O . GLU A 1 108 ? -24.482 11.260 39.707 1.00 81.00 108 GLU A O 1
ATOM 851 N N . LEU A 1 109 ? -24.911 10.314 37.708 1.00 84.25 109 LEU A N 1
ATOM 852 C CA . LEU A 1 109 ? -23.558 9.845 37.440 1.00 84.25 109 LEU A CA 1
ATOM 853 C C . LEU A 1 109 ? -22.700 10.922 36.780 1.00 84.25 109 LEU A C 1
ATOM 855 O O . LEU A 1 109 ? -23.199 11.767 36.037 1.00 84.25 109 LEU A O 1
ATOM 859 N N . ALA A 1 110 ? -21.388 10.849 36.992 1.00 87.69 110 ALA A N 1
ATOM 860 C CA . ALA A 1 110 ? -20.447 11.693 36.266 1.00 87.69 110 ALA A CA 1
ATOM 861 C C . ALA A 1 110 ? -20.495 11.415 34.748 1.00 87.69 110 ALA A C 1
ATOM 863 O O . ALA A 1 110 ? -20.767 10.299 34.306 1.00 87.69 110 ALA A O 1
ATOM 864 N N . ASP A 1 111 ? -20.168 12.424 33.939 1.00 87.31 111 ASP A N 1
ATOM 865 C CA . ASP A 1 111 ? -20.181 12.374 32.464 1.00 87.31 111 ASP A CA 1
ATOM 866 C C . ASP A 1 111 ? -19.459 11.139 31.876 1.00 87.31 111 ASP A C 1
ATOM 868 O O . ASP A 1 111 ? -19.956 10.480 30.962 1.00 87.31 111 ASP A O 1
ATOM 872 N N . ALA A 1 112 ? -18.315 10.770 32.459 1.00 89.81 112 ALA A N 1
ATOM 873 C CA . ALA A 1 112 ? -17.543 9.595 32.061 1.00 89.81 112 ALA A CA 1
ATOM 874 C C . ALA A 1 112 ? -18.306 8.270 32.268 1.00 89.81 112 ALA A C 1
ATOM 876 O O . ALA A 1 112 ? -18.289 7.391 31.403 1.00 89.81 112 ALA A O 1
ATOM 877 N N . ASP A 1 113 ? -18.988 8.132 33.404 1.00 90.62 113 ASP A N 1
ATOM 878 C CA . ASP A 1 113 ? -19.795 6.963 33.749 1.00 90.62 113 ASP A CA 1
ATOM 879 C C . ASP A 1 113 ? -21.045 6.876 32.858 1.00 90.62 113 ASP A C 1
ATOM 881 O O . ASP A 1 113 ? -21.386 5.792 32.377 1.00 90.62 113 ASP A O 1
ATOM 885 N N . GLN A 1 114 ? -21.679 8.017 32.554 1.00 90.62 114 GLN A N 1
ATOM 886 C CA . GLN A 1 114 ? -22.802 8.091 31.610 1.00 90.62 114 GLN A CA 1
ATOM 887 C C . GLN A 1 114 ? -22.404 7.603 30.211 1.00 90.62 114 GLN A C 1
ATOM 889 O O . GLN A 1 114 ? -23.113 6.792 29.606 1.00 90.62 114 GLN A O 1
ATOM 894 N N . PHE A 1 115 ? -21.242 8.038 29.710 1.00 93.94 115 PHE A N 1
ATOM 895 C CA . PHE A 1 115 ? -20.706 7.558 28.436 1.00 93.94 115 PHE A CA 1
ATOM 896 C C . PHE A 1 115 ? -20.492 6.039 28.444 1.00 93.94 115 PHE A C 1
ATOM 898 O O . PHE A 1 115 ? -20.895 5.359 27.498 1.00 93.94 115 PHE A O 1
ATOM 905 N N . TYR A 1 116 ? -19.903 5.483 29.507 1.00 94.19 116 TYR A N 1
ATOM 906 C CA . TYR A 1 116 ? -19.699 4.037 29.600 1.00 94.19 116 TYR A CA 1
ATOM 907 C C . TYR A 1 116 ? -21.001 3.249 29.673 1.00 94.19 116 TYR A C 1
ATOM 909 O O . TYR A 1 116 ? -21.082 2.200 29.037 1.00 94.19 116 TYR A O 1
ATOM 917 N N . LEU A 1 117 ? -22.027 3.733 30.378 1.00 91.69 117 LEU A N 1
ATOM 918 C CA . LEU A 1 117 ? -23.334 3.072 30.377 1.00 91.69 117 LEU A CA 1
ATOM 919 C C . LEU A 1 117 ? -23.912 2.977 28.964 1.00 91.69 117 LEU A C 1
ATOM 921 O O . LEU A 1 117 ? -24.327 1.897 28.550 1.00 91.69 117 LEU A O 1
ATOM 925 N N . ASN A 1 118 ? -23.864 4.068 28.199 1.00 92.56 118 ASN A N 1
ATOM 926 C CA . ASN A 1 118 ? -24.326 4.069 26.812 1.00 92.56 118 ASN A CA 1
ATOM 927 C C . ASN A 1 118 ? -23.452 3.161 25.921 1.00 92.56 118 ASN A C 1
ATOM 929 O O . ASN A 1 118 ? -23.964 2.436 25.071 1.00 92.56 118 ASN A O 1
ATOM 933 N N . LEU A 1 119 ? -22.133 3.134 26.134 1.00 94.44 119 LEU A N 1
ATOM 934 C CA . LEU A 1 119 ? -21.220 2.266 25.386 1.00 94.44 119 LEU A CA 1
ATOM 935 C C . LEU A 1 119 ? -21.456 0.772 25.673 1.00 94.44 119 LEU A C 1
ATOM 937 O O . LEU A 1 119 ? -21.369 -0.050 24.762 1.00 94.44 119 LEU A O 1
ATOM 941 N N . LEU A 1 120 ? -21.779 0.418 26.920 1.00 92.81 120 LEU A N 1
ATOM 942 C CA . LEU A 1 120 ? -22.069 -0.955 27.346 1.00 92.81 120 LEU A CA 1
ATOM 943 C C . LEU A 1 120 ? -23.351 -1.524 26.724 1.00 92.81 120 LEU A C 1
ATOM 945 O O . LEU A 1 120 ? -23.480 -2.747 26.624 1.00 92.81 120 LEU A O 1
ATOM 949 N N . GLU A 1 121 ? -24.273 -0.665 26.286 1.00 92.69 121 GLU A N 1
ATOM 950 C CA . GLU A 1 121 ? -25.460 -1.067 25.527 1.00 92.69 121 GLU A CA 1
ATOM 951 C C . GLU A 1 121 ? -25.107 -1.505 24.094 1.00 92.69 121 GLU A C 1
ATOM 953 O O . GLU A 1 121 ? -25.852 -2.274 23.481 1.00 92.69 121 GLU A O 1
ATOM 958 N N . VAL A 1 122 ? -23.952 -1.083 23.557 1.00 92.75 122 VAL A N 1
ATOM 959 C CA . VAL A 1 122 ? -23.496 -1.472 22.218 1.00 92.75 122 VAL A CA 1
ATOM 960 C C . VAL A 1 122 ? -22.919 -2.895 22.246 1.00 92.75 122 VAL A C 1
ATOM 962 O O . VAL A 1 122 ? -21.886 -3.146 22.879 1.00 92.75 122 VAL A O 1
ATOM 965 N N . PRO A 1 123 ? -23.510 -3.850 21.501 1.00 88.06 123 PRO A N 1
ATOM 966 C CA . PRO A 1 123 ? -23.008 -5.216 21.464 1.00 88.06 123 PRO A CA 1
ATOM 967 C C . PRO A 1 123 ? -21.584 -5.272 20.914 1.00 88.06 123 PRO A C 1
ATOM 969 O O . PRO A 1 123 ? -21.305 -4.761 19.824 1.00 88.06 123 PRO A O 1
ATOM 972 N N . SER A 1 124 ? -20.696 -5.935 21.656 1.00 89.25 124 SER A N 1
ATOM 973 C CA . SER A 1 124 ? -19.296 -6.148 21.269 1.00 89.25 124 SER A CA 1
ATOM 974 C C . SER A 1 124 ? -18.570 -4.849 20.885 1.00 89.25 124 SER A C 1
ATOM 976 O O . SER A 1 124 ? -17.794 -4.830 19.928 1.00 89.25 124 SER A O 1
ATOM 978 N N . TYR A 1 125 ? -18.825 -3.758 21.619 1.00 93.56 125 TYR A N 1
ATOM 979 C CA . TYR A 1 125 ? -18.266 -2.430 21.339 1.00 93.56 125 TYR A CA 1
ATOM 980 C C . TYR A 1 125 ? -16.736 -2.425 21.197 1.00 93.56 125 TYR A C 1
ATOM 982 O O . TYR A 1 125 ? -16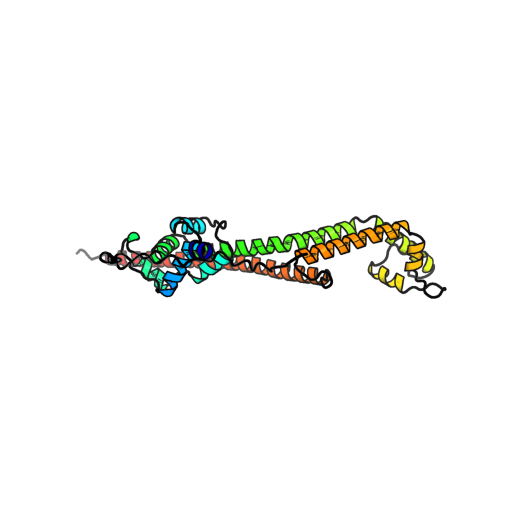.228 -1.776 20.289 1.00 93.56 125 TYR A O 1
ATOM 990 N N . GLN A 1 126 ? -16.007 -3.190 22.024 1.00 90.12 126 GLN A N 1
ATOM 991 C CA . GLN A 1 126 ? -14.540 -3.277 21.962 1.00 90.12 126 GLN A CA 1
ATOM 992 C C . GLN A 1 126 ? -14.072 -3.752 20.579 1.00 90.12 126 GLN A C 1
ATOM 994 O O . GLN A 1 126 ? -13.359 -3.037 19.880 1.00 90.12 126 GLN A O 1
ATOM 999 N N . LEU A 1 127 ? -14.584 -4.906 20.135 1.00 86.44 127 LEU A N 1
ATOM 1000 C CA . LEU A 1 127 ? -14.278 -5.483 18.823 1.00 86.44 127 LEU A CA 1
ATOM 1001 C C . LEU A 1 127 ? -14.681 -4.545 17.679 1.00 86.44 127 LEU A C 1
ATOM 1003 O O . LEU A 1 127 ? -14.017 -4.483 16.645 1.00 86.44 127 LEU A O 1
ATOM 1007 N N . ARG A 1 128 ? -15.789 -3.818 17.844 1.00 93.31 128 ARG A N 1
ATOM 1008 C CA . ARG A 1 128 ? -16.249 -2.853 16.847 1.00 93.31 128 ARG A CA 1
ATOM 1009 C C . ARG A 1 128 ? -15.263 -1.693 16.695 1.00 93.31 128 ARG A C 1
ATOM 1011 O O . ARG A 1 128 ? -14.914 -1.371 15.563 1.00 93.31 128 ARG A O 1
ATOM 1018 N N . ILE A 1 129 ? -14.785 -1.123 17.801 1.00 91.88 129 ILE A N 1
ATOM 1019 C CA . ILE A 1 129 ? -13.779 -0.047 17.806 1.00 91.88 129 ILE A CA 1
ATOM 1020 C C . ILE A 1 129 ? -12.457 -0.547 17.203 1.00 91.88 129 ILE A C 1
ATOM 1022 O O . ILE A 1 129 ? -11.879 0.137 16.362 1.00 91.88 129 ILE A O 1
ATOM 1026 N N . GLU A 1 130 ? -12.018 -1.762 17.547 1.00 87.00 130 GLU A N 1
ATOM 1027 C CA . GLU A 1 130 ? -10.842 -2.397 16.928 1.00 87.00 130 GLU A CA 1
ATOM 1028 C C . GLU A 1 130 ? -11.003 -2.555 15.408 1.00 87.00 130 GLU A C 1
ATOM 1030 O O . GLU A 1 130 ? -10.095 -2.233 14.644 1.00 87.00 130 GLU A O 1
ATOM 1035 N N . CYS A 1 131 ? -12.172 -3.001 14.937 1.00 83.88 131 CYS A N 1
ATOM 1036 C CA . CYS A 1 131 ? -12.445 -3.119 13.503 1.00 83.88 131 CYS A CA 1
ATOM 1037 C C . CYS A 1 131 ? -12.450 -1.754 12.805 1.00 83.88 131 CYS A C 1
ATOM 1039 O O . CYS A 1 131 ? -11.922 -1.639 11.702 1.00 83.88 131 CYS A O 1
ATOM 1041 N N . MET A 1 132 ? -13.029 -0.724 13.430 1.00 91.62 132 MET A N 1
ATOM 1042 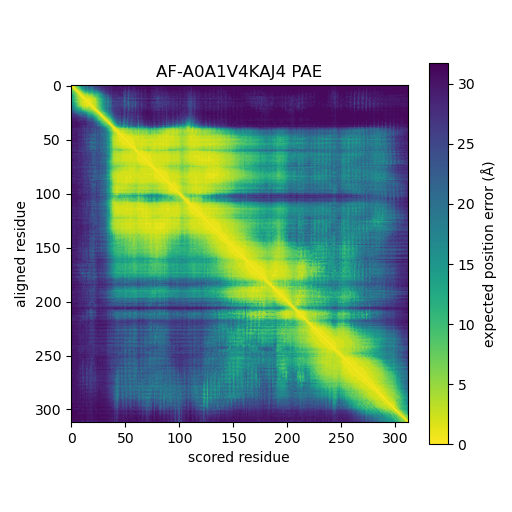C CA . MET A 1 132 ? -12.988 0.642 12.902 1.00 91.62 132 MET A CA 1
ATOM 1043 C C . MET A 1 132 ? -11.545 1.134 12.764 1.00 91.62 132 MET A C 1
ATOM 1045 O O . MET A 1 132 ? -11.212 1.711 11.731 1.00 91.62 132 MET A O 1
ATOM 1049 N N . LEU A 1 133 ? -10.689 0.851 13.755 1.00 89.81 133 LEU A N 1
ATOM 1050 C CA . LEU A 1 133 ? -9.276 1.225 13.723 1.00 89.81 133 LEU A CA 1
ATOM 1051 C C . LEU A 1 133 ? -8.552 0.552 12.556 1.00 89.81 133 LEU A C 1
ATOM 1053 O O . LEU A 1 133 ? -7.907 1.233 11.763 1.00 89.81 133 LEU A O 1
ATOM 1057 N N . ILE A 1 134 ? -8.723 -0.764 12.407 1.00 81.44 134 ILE A N 1
ATOM 1058 C CA . ILE A 1 134 ? -8.127 -1.522 11.300 1.00 81.44 134 ILE A CA 1
ATOM 1059 C C . ILE A 1 134 ? -8.558 -0.935 9.951 1.00 81.44 134 ILE A C 1
ATOM 1061 O O . ILE A 1 134 ? -7.736 -0.815 9.044 1.00 81.44 134 ILE A O 1
ATOM 1065 N N . CYS A 1 135 ? -9.829 -0.553 9.804 1.00 80.19 135 CYS A N 1
ATOM 1066 C CA . CYS A 1 135 ? -10.326 0.061 8.576 1.00 80.19 135 CYS A CA 1
ATOM 1067 C C . CYS A 1 135 ? -9.646 1.407 8.270 1.00 80.19 135 CYS A C 1
ATOM 1069 O O . CYS A 1 135 ? -9.310 1.647 7.111 1.00 80.19 135 CYS A O 1
ATOM 1071 N N . GLU A 1 136 ? -9.430 2.271 9.268 1.00 87.25 136 GLU A N 1
ATOM 1072 C CA . GLU A 1 136 ? -8.729 3.551 9.075 1.00 87.25 136 GLU A CA 1
ATOM 1073 C C . GLU A 1 136 ? -7.235 3.363 8.782 1.00 87.25 136 GLU A C 1
ATOM 1075 O O . GLU A 1 136 ? -6.709 3.970 7.852 1.00 87.25 136 GLU A O 1
ATOM 1080 N N . GLU A 1 137 ? -6.550 2.470 9.499 1.00 82.12 137 GLU A N 1
ATOM 1081 C CA . GLU A 1 137 ? -5.132 2.176 9.240 1.00 82.12 137 GLU A CA 1
ATOM 1082 C C . GLU A 1 137 ? -4.922 1.552 7.855 1.00 82.12 137 GLU A C 1
ATOM 1084 O O . GLU A 1 137 ? -4.005 1.928 7.123 1.00 82.12 137 GLU A O 1
ATOM 1089 N N . THR A 1 138 ? -5.809 0.636 7.461 1.00 76.19 138 THR A N 1
ATOM 1090 C CA . THR A 1 138 ? -5.761 -0.003 6.140 1.00 76.19 138 THR A CA 1
ATOM 1091 C C . THR A 1 138 ? -6.042 0.999 5.027 1.00 76.19 138 THR A C 1
ATOM 1093 O O . THR A 1 138 ? -5.424 0.916 3.969 1.00 76.19 138 THR A O 1
ATOM 1096 N N . LYS A 1 139 ? -6.948 1.958 5.248 1.00 80.31 139 LYS A N 1
ATOM 1097 C CA . LYS A 1 139 ? -7.235 3.018 4.279 1.00 80.31 139 LYS A CA 1
ATOM 1098 C C . LYS A 1 139 ? -5.984 3.846 3.987 1.00 80.31 139 LYS A C 1
ATOM 1100 O O . LYS A 1 139 ? -5.606 3.943 2.825 1.00 80.31 139 LYS A O 1
ATOM 1105 N N . ILE A 1 140 ? -5.321 4.361 5.027 1.00 78.88 140 ILE A N 1
ATOM 1106 C CA . ILE A 1 140 ? -4.081 5.148 4.892 1.00 78.88 140 ILE A CA 1
ATOM 1107 C C . ILE A 1 140 ? -3.028 4.341 4.131 1.00 78.88 140 ILE A C 1
ATOM 1109 O O . ILE A 1 140 ? -2.394 4.820 3.195 1.00 78.88 140 ILE A O 1
ATOM 1113 N N . LEU A 1 141 ? -2.872 3.076 4.508 1.00 75.75 141 LEU A N 1
ATOM 1114 C CA . LEU A 1 141 ? -1.930 2.186 3.861 1.00 75.75 141 LEU A CA 1
ATOM 1115 C C . LEU A 1 141 ? -2.238 1.983 2.368 1.00 75.75 141 LEU A C 1
ATOM 1117 O O . LEU A 1 141 ? -1.324 2.050 1.550 1.00 75.75 141 LEU A O 1
ATOM 1121 N N . LEU A 1 142 ? -3.499 1.728 2.006 1.00 72.19 142 LEU A N 1
ATOM 1122 C CA . LEU A 1 142 ? -3.921 1.548 0.615 1.00 72.19 142 LEU A CA 1
ATOM 1123 C C . LEU A 1 142 ? -3.731 2.825 -0.203 1.00 72.19 142 LEU A C 1
ATOM 1125 O O . LEU A 1 142 ? -3.249 2.746 -1.332 1.00 72.19 142 LEU A O 1
ATOM 1129 N N . GLU A 1 143 ? -4.054 3.983 0.373 1.00 80.88 143 GLU A N 1
ATOM 1130 C CA . GLU A 1 143 ? -3.831 5.292 -0.245 1.00 80.88 143 GLU A CA 1
ATOM 1131 C C . GLU A 1 143 ? -2.344 5.523 -0.548 1.00 80.88 143 GLU A C 1
ATOM 1133 O O . GLU A 1 143 ? -2.017 6.039 -1.614 1.00 80.88 143 GLU A O 1
ATOM 1138 N N . CYS A 1 144 ? -1.439 5.053 0.316 1.00 74.25 144 CYS A N 1
ATOM 1139 C CA . CYS A 1 144 ? 0.003 5.104 0.068 1.00 74.25 144 CYS A CA 1
ATOM 1140 C C . CYS A 1 144 ? 0.512 4.022 -0.902 1.00 74.25 144 CYS A C 1
ATOM 1142 O O . CYS A 1 144 ? 1.548 4.209 -1.543 1.00 74.25 144 CYS A O 1
ATOM 1144 N N . LEU A 1 145 ? -0.147 2.861 -0.972 1.00 75.38 145 LEU A N 1
ATOM 1145 C CA . LEU A 1 145 ? 0.314 1.696 -1.736 1.00 75.38 145 LEU A CA 1
ATOM 1146 C C . LEU A 1 145 ? -0.122 1.741 -3.203 1.00 75.38 145 LEU A C 1
ATOM 1148 O O . LEU A 1 145 ? 0.632 1.329 -4.089 1.00 75.38 145 LEU A O 1
ATOM 1152 N N . TRP A 1 146 ? -1.338 2.223 -3.458 1.00 82.19 146 TRP A N 1
ATOM 1153 C CA . TRP A 1 146 ? -1.961 2.188 -4.778 1.00 82.19 146 TRP A CA 1
ATOM 1154 C C . TRP A 1 146 ? -1.151 2.938 -5.846 1.00 82.19 146 TRP A C 1
ATOM 1156 O O . TRP A 1 146 ? -0.873 2.348 -6.893 1.00 82.19 146 TRP A O 1
ATOM 1166 N N . PRO A 1 147 ? -0.649 4.163 -5.595 1.00 81.44 147 PRO A N 1
ATOM 1167 C CA . PRO A 1 147 ? 0.121 4.886 -6.607 1.00 81.44 147 PRO A CA 1
ATOM 1168 C C . PRO A 1 147 ? 1.457 4.211 -6.929 1.00 81.44 147 PRO A C 1
ATOM 1170 O O . PRO A 1 147 ? 1.924 4.285 -8.064 1.00 81.44 147 PRO A O 1
ATOM 1173 N N . LYS A 1 148 ? 2.040 3.470 -5.972 1.00 71.31 148 LYS A N 1
ATOM 1174 C CA . LYS A 1 148 ? 3.257 2.672 -6.200 1.00 71.31 148 LYS A CA 1
ATOM 1175 C C . LYS A 1 148 ? 2.996 1.568 -7.219 1.00 71.31 148 LYS A C 1
ATOM 1177 O O . LYS A 1 148 ? 3.766 1.396 -8.158 1.00 71.31 148 LYS A O 1
ATOM 1182 N N . ALA A 1 149 ? 1.907 0.823 -7.030 1.00 74.75 149 ALA A N 1
ATOM 1183 C CA . ALA A 1 149 ? 1.515 -0.251 -7.937 1.00 74.75 149 ALA A CA 1
ATOM 1184 C C . ALA A 1 149 ? 1.199 0.291 -9.339 1.00 74.75 149 ALA A C 1
ATOM 1186 O O . ALA A 1 149 ? 1.608 -0.295 -10.340 1.00 74.75 149 ALA A O 1
ATOM 1187 N N . GLU A 1 150 ? 0.536 1.443 -9.403 1.00 84.19 150 GLU A N 1
ATOM 1188 C CA . GLU A 1 150 ? 0.160 2.076 -10.661 1.00 84.19 150 GLU A CA 1
ATOM 1189 C C . GLU A 1 150 ? 1.366 2.609 -11.445 1.00 84.19 150 GLU A C 1
ATOM 1191 O O . GLU A 1 150 ? 1.443 2.444 -12.665 1.00 84.19 150 GLU A O 1
ATOM 1196 N N . ALA A 1 151 ? 2.355 3.179 -10.754 1.00 77.81 151 ALA A N 1
ATOM 1197 C CA . ALA A 1 151 ? 3.603 3.601 -11.378 1.00 77.81 151 ALA A CA 1
ATOM 1198 C C . ALA A 1 151 ? 4.363 2.416 -11.996 1.00 77.81 151 ALA A C 1
ATOM 1200 O O . ALA A 1 151 ? 4.849 2.517 -13.124 1.00 77.81 151 ALA A O 1
ATOM 1201 N N . ILE A 1 152 ? 4.408 1.273 -11.300 1.00 76.75 152 ILE A N 1
ATOM 1202 C CA . ILE A 1 152 ? 5.007 0.027 -11.810 1.00 76.75 152 ILE A CA 1
ATOM 1203 C C . ILE A 1 152 ? 4.279 -0.445 -13.055 1.00 76.75 152 ILE A C 1
ATOM 1205 O O . ILE A 1 152 ? 4.910 -0.677 -14.084 1.00 76.75 152 ILE A O 1
ATOM 1209 N N . ARG A 1 153 ? 2.949 -0.562 -12.963 1.00 81.38 153 ARG A N 1
ATOM 1210 C CA . ARG A 1 153 ? 2.094 -0.986 -14.073 1.00 81.38 153 ARG A CA 1
ATOM 1211 C C . ARG A 1 153 ? 2.354 -0.117 -15.300 1.00 81.38 153 ARG A C 1
ATOM 1213 O O . ARG A 1 153 ? 2.657 -0.639 -16.368 1.00 81.38 153 ARG A O 1
ATOM 1220 N N . THR A 1 154 ? 2.346 1.201 -15.113 1.00 81.38 154 THR A N 1
ATOM 1221 C CA . THR A 1 154 ? 2.580 2.182 -16.178 1.00 81.38 154 THR A CA 1
ATOM 1222 C C . THR A 1 154 ? 3.977 2.051 -16.788 1.00 81.38 154 THR A C 1
ATOM 1224 O O . THR A 1 154 ? 4.126 2.123 -18.009 1.00 81.38 154 THR A O 1
ATOM 1227 N N . ALA A 1 155 ? 5.019 1.856 -15.975 1.00 76.44 155 ALA A N 1
ATOM 1228 C CA . ALA A 1 155 ? 6.383 1.664 -16.468 1.00 76.44 155 ALA A CA 1
ATOM 1229 C C . ALA A 1 155 ? 6.513 0.363 -17.280 1.00 76.44 155 ALA A C 1
ATOM 1231 O O . ALA A 1 155 ? 7.052 0.379 -18.388 1.00 76.44 155 ALA A O 1
ATOM 1232 N N . CYS A 1 156 ? 5.959 -0.744 -16.777 1.00 77.56 156 CYS A N 1
ATOM 1233 C CA . CYS A 1 156 ? 5.924 -2.021 -17.485 1.00 77.56 156 CYS A CA 1
ATOM 1234 C C . CYS A 1 156 ? 5.163 -1.921 -18.813 1.00 77.56 156 CYS A C 1
ATOM 1236 O O . CYS A 1 156 ? 5.659 -2.391 -19.833 1.00 77.56 156 CYS A O 1
ATOM 1238 N N . GLU A 1 157 ? 3.996 -1.277 -18.829 1.00 85.38 157 GLU A N 1
ATOM 1239 C CA . GLU A 1 157 ? 3.204 -1.079 -20.048 1.00 85.38 157 GLU A CA 1
ATOM 1240 C C . GLU A 1 157 ? 3.934 -0.222 -21.076 1.00 85.38 157 GLU A C 1
ATOM 1242 O O . GLU A 1 157 ? 3.945 -0.562 -22.259 1.00 85.38 157 GLU A O 1
ATOM 1247 N N . THR A 1 158 ? 4.605 0.841 -20.627 1.00 78.31 158 THR A N 1
ATOM 1248 C CA . THR A 1 158 ? 5.411 1.705 -21.499 1.00 78.31 158 THR A CA 1
ATOM 1249 C C . THR A 1 158 ? 6.522 0.897 -22.177 1.00 78.31 158 THR A C 1
ATOM 1251 O O . THR A 1 158 ? 6.727 1.021 -23.381 1.00 78.31 158 THR A O 1
ATOM 1254 N N . LEU A 1 159 ? 7.206 0.014 -21.440 1.00 74.75 159 LEU A N 1
ATOM 1255 C CA . LEU A 1 159 ? 8.247 -0.854 -22.000 1.00 74.75 159 LEU A CA 1
ATOM 1256 C C . LEU A 1 159 ? 7.680 -1.909 -22.961 1.00 74.75 159 LEU A C 1
ATOM 1258 O O . LEU A 1 159 ? 8.224 -2.093 -24.048 1.00 74.75 159 LEU A O 1
ATOM 1262 N N . LEU A 1 160 ? 6.587 -2.580 -22.584 1.00 76.00 160 LEU A N 1
ATOM 1263 C CA . LEU A 1 160 ? 5.967 -3.649 -23.379 1.00 76.00 160 LEU A CA 1
ATOM 1264 C C . LEU A 1 160 ? 5.362 -3.145 -24.694 1.00 76.00 160 LEU A C 1
ATOM 1266 O O . LEU A 1 160 ? 5.333 -3.883 -25.676 1.00 76.00 160 LEU A O 1
ATOM 1270 N N . THR A 1 161 ? 4.888 -1.900 -24.720 1.00 82.19 161 THR A N 1
ATOM 1271 C CA . THR A 1 161 ? 4.253 -1.288 -25.899 1.00 82.19 161 THR A CA 1
ATOM 1272 C C . THR A 1 161 ? 5.193 -0.377 -26.695 1.00 82.19 161 THR A C 1
ATOM 1274 O O . THR A 1 161 ? 4.802 0.158 -27.734 1.00 82.19 161 THR A O 1
ATOM 1277 N N . SER A 1 162 ? 6.451 -0.217 -26.264 1.00 81.12 162 SER A N 1
ATOM 1278 C CA . SER A 1 162 ? 7.412 0.664 -26.933 1.00 81.12 162 SER A CA 1
ATOM 1279 C C . SER A 1 162 ? 7.872 0.095 -28.275 1.00 81.12 162 SER A C 1
ATOM 1281 O O . SER A 1 162 ? 8.779 -0.736 -28.360 1.00 81.12 162 SER A O 1
ATOM 1283 N N . HIS A 1 163 ? 7.306 0.622 -29.362 1.00 80.88 163 HIS A N 1
ATOM 1284 C CA . HIS A 1 163 ? 7.773 0.331 -30.719 1.00 80.88 163 HIS A CA 1
ATOM 1285 C C . HIS A 1 163 ? 9.245 0.734 -30.924 1.00 80.88 163 HIS A C 1
ATOM 1287 O O . HIS A 1 163 ? 10.003 0.035 -31.591 1.00 80.88 163 HIS A O 1
ATOM 1293 N N . ARG A 1 164 ? 9.679 1.834 -30.298 1.00 74.62 164 ARG A N 1
ATOM 1294 C CA . ARG A 1 164 ? 11.047 2.368 -30.404 1.00 74.62 164 ARG A CA 1
ATOM 1295 C C . ARG A 1 164 ? 12.086 1.410 -29.827 1.00 74.62 164 ARG A C 1
ATOM 1297 O O . ARG A 1 164 ? 13.100 1.148 -30.471 1.00 74.62 164 ARG A O 1
ATOM 1304 N N . LEU A 1 165 ? 11.809 0.851 -28.647 1.00 71.75 165 LEU A N 1
ATOM 1305 C CA . LEU A 1 165 ? 12.675 -0.150 -28.026 1.00 71.75 165 LEU A CA 1
ATOM 1306 C C . LEU A 1 165 ? 12.788 -1.402 -28.907 1.00 71.75 165 LEU A C 1
ATOM 1308 O O . LEU A 1 165 ? 13.882 -1.936 -29.074 1.00 71.75 165 LEU A O 1
ATOM 1312 N N . LEU A 1 166 ? 11.683 -1.832 -29.526 1.00 77.12 166 LEU A N 1
ATOM 1313 C CA . LEU A 1 166 ? 11.687 -2.962 -30.457 1.00 77.12 166 LEU A CA 1
ATOM 1314 C C . LEU A 1 166 ? 12.551 -2.690 -31.696 1.00 77.12 166 LEU A C 1
ATOM 1316 O O . LEU A 1 166 ? 13.366 -3.539 -32.054 1.00 77.12 166 LEU A O 1
ATOM 1320 N N . VAL A 1 167 ? 12.433 -1.510 -32.316 1.00 78.25 167 VAL A N 1
ATOM 1321 C CA . VAL A 1 167 ? 13.267 -1.112 -33.468 1.00 78.25 167 VAL A CA 1
ATOM 1322 C C . VAL A 1 167 ? 14.751 -1.089 -33.093 1.00 78.25 167 VAL A C 1
ATOM 1324 O O . VAL A 1 167 ? 15.588 -1.606 -33.835 1.00 78.25 167 VAL A O 1
ATOM 1327 N N . PHE A 1 168 ? 15.088 -0.559 -31.916 1.00 75.12 168 PHE A N 1
ATOM 1328 C CA . PHE A 1 168 ? 16.468 -0.528 -31.430 1.00 75.12 168 PHE A CA 1
ATOM 1329 C C . PHE A 1 168 ? 17.026 -1.939 -31.180 1.00 75.12 168 PHE A C 1
ATOM 1331 O O . PHE A 1 168 ? 18.127 -2.266 -31.627 1.00 75.12 168 PHE A O 1
ATOM 1338 N N . CYS A 1 169 ? 16.245 -2.822 -30.552 1.00 77.38 169 CYS A N 1
ATOM 1339 C CA . CYS A 1 169 ? 16.619 -4.225 -30.371 1.00 77.38 169 CYS A CA 1
ATOM 1340 C C . CYS A 1 169 ? 16.791 -4.958 -31.711 1.00 77.38 169 CYS A C 1
ATOM 1342 O O . CYS A 1 169 ? 17.722 -5.745 -31.859 1.00 77.38 169 CYS A O 1
ATOM 1344 N N . GLN A 1 170 ? 15.956 -4.683 -32.715 1.00 80.00 170 GLN A N 1
ATOM 1345 C CA . GLN A 1 170 ? 16.120 -5.258 -34.056 1.00 80.00 170 GLN A CA 1
ATOM 1346 C C . GLN A 1 170 ? 17.416 -4.799 -34.730 1.00 80.00 170 GLN A C 1
ATOM 1348 O O . GLN A 1 170 ? 18.084 -5.604 -35.380 1.00 80.00 170 GLN A O 1
ATOM 1353 N N . LEU A 1 171 ? 17.791 -3.526 -34.571 1.00 76.62 171 LEU A N 1
ATOM 1354 C CA . LEU A 1 171 ? 19.058 -3.005 -35.083 1.00 76.62 171 LEU A CA 1
ATOM 1355 C C . LEU A 1 171 ? 20.248 -3.718 -34.429 1.00 76.62 171 LEU A C 1
ATOM 1357 O O . LEU A 1 171 ? 21.131 -4.206 -35.132 1.00 76.62 171 LEU A O 1
ATOM 1361 N N . ILE A 1 172 ? 20.229 -3.859 -33.101 1.00 78.88 172 ILE A N 1
ATOM 1362 C CA . ILE A 1 172 ? 21.259 -4.595 -32.356 1.00 78.88 172 ILE A CA 1
ATOM 1363 C C . ILE A 1 172 ? 21.338 -6.052 -32.813 1.00 78.88 172 ILE A C 1
ATOM 1365 O O . ILE A 1 172 ? 22.438 -6.568 -32.993 1.00 78.88 172 ILE A O 1
ATOM 1369 N N . LEU A 1 173 ? 20.197 -6.710 -33.037 1.00 81.06 173 LEU A N 1
ATOM 1370 C CA . LEU A 1 173 ? 20.164 -8.095 -33.504 1.00 81.06 173 LEU A CA 1
ATOM 1371 C C . LEU A 1 173 ? 20.810 -8.238 -34.888 1.00 81.06 173 LEU A C 1
ATOM 1373 O O . LEU A 1 173 ? 21.637 -9.123 -35.084 1.00 81.06 173 LEU A O 1
ATOM 1377 N N . LYS A 1 174 ? 20.487 -7.343 -35.833 1.00 81.25 174 LYS A N 1
ATOM 1378 C CA . LYS A 1 174 ? 21.082 -7.344 -37.181 1.00 81.25 174 LYS A CA 1
ATOM 1379 C C . LYS A 1 174 ? 22.594 -7.146 -37.133 1.00 81.25 174 LYS A C 1
ATOM 1381 O O . LYS A 1 174 ? 23.331 -7.897 -37.767 1.00 81.25 174 LYS A O 1
ATOM 1386 N N . VAL A 1 175 ? 23.049 -6.164 -36.357 1.00 79.69 175 VAL A N 1
ATOM 1387 C CA . VAL A 1 175 ? 24.478 -5.874 -36.186 1.00 79.69 175 VAL A CA 1
ATOM 1388 C C . VAL A 1 175 ? 25.189 -7.045 -35.501 1.00 79.69 175 VAL A C 1
ATOM 1390 O O . VAL A 1 175 ? 26.247 -7.473 -35.953 1.00 79.69 175 VAL A O 1
ATOM 1393 N N . GLY A 1 176 ? 24.586 -7.622 -34.460 1.00 83.19 176 GLY A N 1
ATOM 1394 C CA . GLY A 1 176 ? 25.110 -8.795 -33.767 1.00 83.19 176 GLY A CA 1
ATOM 1395 C C . GLY A 1 176 ? 25.223 -10.021 -34.674 1.00 83.19 176 GLY A C 1
ATOM 1396 O O . GLY A 1 176 ? 26.264 -10.673 -34.673 1.00 83.19 176 GLY A O 1
ATOM 1397 N N . ASN A 1 177 ? 24.204 -10.310 -35.485 1.00 87.44 177 ASN A N 1
ATOM 1398 C CA . ASN A 1 177 ? 24.225 -11.430 -36.431 1.00 87.44 177 ASN A CA 1
ATOM 1399 C C . ASN A 1 177 ? 25.284 -11.246 -37.522 1.00 87.44 177 ASN A C 1
ATOM 1401 O O . ASN A 1 177 ? 25.940 -12.215 -37.893 1.00 87.44 177 ASN A O 1
ATOM 1405 N N . PHE A 1 178 ? 25.485 -10.013 -37.997 1.00 86.31 178 PHE A N 1
ATOM 1406 C CA . PHE A 1 178 ? 26.539 -9.702 -38.960 1.00 86.31 178 PHE A CA 1
ATOM 1407 C C . PHE A 1 178 ? 27.936 -9.914 -38.362 1.00 86.31 178 PHE A C 1
ATOM 1409 O O . PHE A 1 178 ? 28.767 -10.593 -38.958 1.00 86.31 178 PHE A O 1
ATOM 1416 N N . LEU A 1 179 ? 28.187 -9.383 -37.161 1.00 82.25 179 LEU A N 1
ATOM 1417 C CA . LEU A 1 179 ? 29.488 -9.509 -36.496 1.00 82.25 179 LEU A CA 1
ATOM 1418 C C . LEU A 1 179 ? 29.821 -10.951 -36.096 1.00 82.25 179 LEU A C 1
ATOM 1420 O O . LEU A 1 179 ? 30.989 -11.320 -36.073 1.00 82.25 179 LEU A O 1
ATOM 1424 N N . ASN A 1 180 ? 28.807 -11.763 -35.789 1.00 85.50 180 ASN A N 1
ATOM 1425 C CA . ASN A 1 180 ? 28.972 -13.164 -35.396 1.00 85.50 180 ASN A CA 1
ATOM 1426 C C . ASN A 1 180 ? 28.733 -14.146 -36.556 1.00 85.50 180 ASN A C 1
ATOM 1428 O O . ASN A 1 180 ? 28.466 -15.325 -36.318 1.00 85.50 180 ASN A O 1
ATOM 1432 N N . TYR A 1 181 ? 28.806 -13.688 -37.809 1.00 88.38 181 TYR A N 1
ATOM 1433 C CA . TYR A 1 181 ? 28.594 -14.549 -38.970 1.00 88.38 181 TYR A CA 1
ATOM 1434 C C . TYR A 1 181 ? 29.568 -15.742 -38.968 1.00 88.38 181 TYR A C 1
ATOM 1436 O O . TYR A 1 181 ? 30.772 -15.576 -38.787 1.00 88.38 181 TYR A O 1
ATOM 1444 N N . GLY A 1 182 ? 29.044 -16.960 -39.145 1.00 81.94 182 GLY A N 1
ATOM 1445 C CA . GLY A 1 182 ? 29.831 -18.201 -39.111 1.00 81.94 182 GLY A CA 1
ATOM 1446 C C . GLY A 1 182 ? 30.170 -18.733 -37.709 1.00 81.94 182 GLY A C 1
ATOM 1447 O O . GLY A 1 182 ? 30.722 -19.826 -37.599 1.00 81.94 182 GLY A O 1
ATOM 1448 N N . HIS A 1 183 ? 29.811 -18.019 -36.636 1.00 85.00 183 HIS A N 1
ATOM 1449 C CA . HIS A 1 183 ? 29.887 -18.524 -35.263 1.00 85.00 183 HIS A CA 1
ATOM 1450 C C . HIS A 1 183 ? 28.561 -19.164 -34.823 1.00 85.00 183 HIS A C 1
ATOM 1452 O O . HIS A 1 183 ? 27.500 -18.873 -35.368 1.00 85.00 183 HIS A O 1
ATOM 1458 N N . HIS A 1 184 ? 28.598 -19.989 -33.770 1.00 81.62 184 HIS A N 1
ATOM 1459 C CA . HIS A 1 184 ? 27.404 -20.611 -33.169 1.00 81.62 184 HIS A CA 1
ATOM 1460 C C . HIS A 1 184 ? 26.403 -19.599 -32.571 1.00 81.62 184 HIS A C 1
ATOM 1462 O O . HIS A 1 184 ? 25.283 -19.968 -32.234 1.00 81.62 184 HIS A O 1
ATOM 1468 N N . THR A 1 185 ? 26.814 -18.338 -32.409 1.00 81.69 185 THR A N 1
ATOM 1469 C CA . THR A 1 185 ? 25.984 -17.202 -31.980 1.00 81.69 185 THR A CA 1
ATOM 1470 C C . THR A 1 185 ? 25.513 -16.315 -33.140 1.00 81.69 185 THR A C 1
ATOM 1472 O O . THR A 1 185 ? 24.848 -15.311 -32.887 1.00 81.69 185 THR A O 1
ATOM 1475 N N . GLY A 1 186 ? 25.869 -16.646 -34.385 1.00 79.75 186 GLY A N 1
ATOM 1476 C CA . GLY A 1 186 ? 25.325 -16.019 -35.590 1.00 79.75 186 GLY A CA 1
ATOM 1477 C C . GLY A 1 186 ? 23.919 -16.534 -35.918 1.00 79.75 186 GLY A C 1
ATOM 1478 O O . GLY A 1 186 ? 23.505 -17.574 -35.417 1.00 79.75 186 GLY A O 1
ATOM 1479 N N . ASP A 1 187 ? 23.188 -15.789 -36.753 1.00 88.06 187 ASP A N 1
ATOM 1480 C CA . ASP A 1 187 ? 21.803 -16.096 -37.168 1.00 88.06 187 ASP A CA 1
ATOM 1481 C C . ASP A 1 187 ? 20.808 -16.283 -36.000 1.00 88.06 187 ASP A C 1
ATOM 1483 O O . ASP A 1 187 ? 19.899 -17.112 -36.017 1.00 88.06 187 ASP A O 1
ATOM 1487 N N . ALA A 1 188 ? 20.976 -15.498 -34.934 1.00 88.00 188 ALA A N 1
ATOM 1488 C CA . ALA A 1 188 ? 20.075 -15.535 -33.794 1.00 88.00 188 ALA A CA 1
ATOM 1489 C C . ALA A 1 188 ? 18.720 -14.883 -34.130 1.00 88.00 188 ALA A C 1
ATOM 1491 O O . ALA A 1 188 ? 18.657 -13.825 -34.761 1.00 88.00 188 ALA A O 1
ATOM 1492 N N . GLY A 1 189 ? 17.629 -15.463 -33.617 1.00 86.25 189 GLY A N 1
ATOM 1493 C CA . GLY A 1 189 ? 16.284 -14.866 -33.664 1.00 86.25 189 GLY A CA 1
ATOM 1494 C C . GLY A 1 189 ? 16.022 -13.808 -32.580 1.00 86.25 189 GLY A C 1
ATOM 1495 O O . GLY A 1 189 ? 14.986 -13.148 -32.594 1.00 86.25 189 GLY A O 1
ATOM 1496 N N . GLY A 1 190 ? 16.942 -13.642 -31.625 1.00 85.31 190 GLY A N 1
ATOM 1497 C CA . GLY A 1 190 ? 16.832 -12.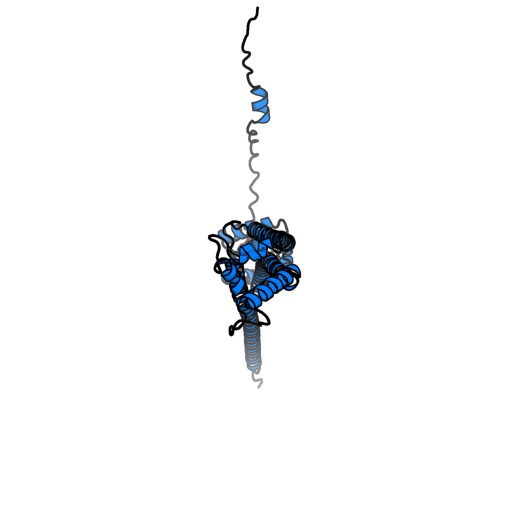691 -30.520 1.00 85.31 190 GLY A CA 1
ATOM 1498 C C . GLY A 1 190 ? 17.995 -12.805 -29.532 1.00 85.31 190 GLY A C 1
ATOM 1499 O O . GLY A 1 190 ? 18.835 -13.697 -29.637 1.00 85.31 190 GLY A O 1
ATOM 1500 N N . PHE A 1 191 ? 18.043 -11.908 -28.547 1.00 82.50 191 PHE A N 1
ATOM 1501 C CA . PHE A 1 191 ? 19.058 -11.911 -27.490 1.00 82.50 191 PHE A CA 1
ATOM 1502 C C . PHE A 1 191 ? 18.440 -11.615 -26.119 1.00 82.50 191 PHE A C 1
ATOM 1504 O O . PHE A 1 191 ? 17.387 -10.991 -26.007 1.00 82.50 191 PHE A O 1
ATOM 1511 N N . LYS A 1 192 ? 19.110 -12.053 -25.048 1.00 83.38 192 LYS A N 1
ATOM 1512 C CA . LYS A 1 192 ? 18.726 -11.705 -23.669 1.00 83.38 192 LYS A CA 1
ATOM 1513 C C . LYS A 1 192 ? 18.933 -10.210 -23.432 1.00 83.38 192 LYS A C 1
ATOM 1515 O O . LYS A 1 192 ? 19.999 -9.712 -23.771 1.00 83.38 192 LYS A O 1
ATOM 1520 N N . ILE A 1 193 ? 18.004 -9.524 -22.762 1.00 77.06 193 ILE A N 1
ATOM 1521 C CA . ILE A 1 193 ? 18.088 -8.068 -22.521 1.00 77.06 193 ILE A CA 1
ATOM 1522 C C . ILE A 1 193 ? 19.394 -7.630 -21.829 1.00 77.06 193 ILE A C 1
ATOM 1524 O O . ILE A 1 193 ? 19.921 -6.561 -22.115 1.00 77.06 193 ILE A O 1
ATOM 1528 N N . SER A 1 194 ? 19.987 -8.494 -20.997 1.00 75.31 194 SER A N 1
ATOM 1529 C CA . SER A 1 194 ? 21.292 -8.254 -20.365 1.00 75.31 194 SER A CA 1
ATOM 1530 C C . SER A 1 194 ? 22.442 -8.081 -21.366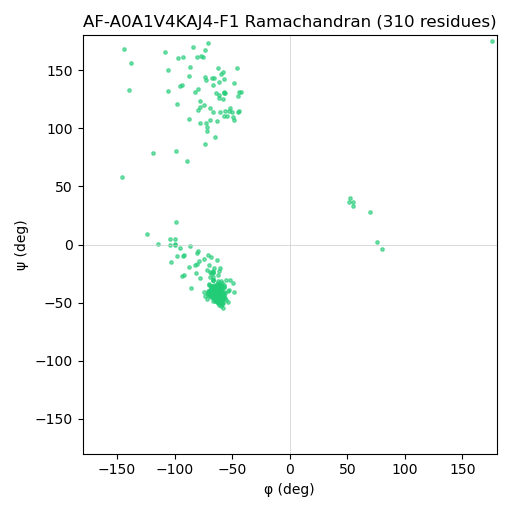 1.00 75.31 194 SER A C 1
ATOM 1532 O O . SER A 1 194 ? 23.459 -7.479 -21.034 1.00 75.31 194 SER A O 1
ATOM 1534 N N . ALA A 1 195 ? 22.290 -8.550 -22.608 1.00 75.88 195 ALA A N 1
ATOM 1535 C CA . ALA A 1 195 ? 23.269 -8.354 -23.670 1.00 75.88 195 ALA A CA 1
ATOM 1536 C C . ALA A 1 195 ? 23.432 -6.883 -24.081 1.00 75.88 195 ALA A C 1
ATOM 1538 O O . ALA A 1 195 ? 24.486 -6.550 -24.617 1.00 75.88 195 ALA A O 1
ATOM 1539 N N . LEU A 1 196 ? 22.452 -6.013 -23.794 1.00 75.81 196 LEU A N 1
ATOM 1540 C CA . LEU A 1 196 ? 22.559 -4.570 -24.040 1.00 75.81 196 LEU A CA 1
ATOM 1541 C C . LEU A 1 196 ? 23.764 -3.953 -23.321 1.00 75.81 196 LEU A C 1
ATOM 1543 O O . LEU A 1 196 ? 24.428 -3.081 -23.875 1.00 75.81 196 LEU A O 1
ATOM 1547 N N . LEU A 1 197 ? 24.096 -4.453 -22.126 1.00 73.75 197 LEU A N 1
ATOM 1548 C CA . LEU A 1 197 ? 25.252 -3.985 -21.359 1.00 73.75 197 LEU A CA 1
ATOM 1549 C C . LEU A 1 197 ? 26.577 -4.333 -22.048 1.00 73.75 197 LEU A C 1
ATOM 1551 O O . LEU A 1 197 ? 27.515 -3.554 -21.988 1.00 73.75 197 LEU A O 1
ATOM 1555 N N . ARG A 1 198 ? 26.641 -5.441 -22.795 1.00 74.31 198 ARG A N 1
ATOM 1556 C CA . ARG A 1 198 ? 27.862 -5.881 -23.498 1.00 74.31 198 ARG A CA 1
ATOM 1557 C C . ARG A 1 198 ? 28.181 -5.052 -24.746 1.00 74.31 198 ARG A C 1
ATOM 1559 O O . ARG A 1 198 ? 29.287 -5.129 -25.284 1.00 74.31 198 ARG A O 1
ATOM 1566 N N . LEU A 1 199 ? 27.238 -4.228 -25.212 1.00 72.69 199 LEU A N 1
ATOM 1567 C CA . LEU A 1 199 ? 27.457 -3.314 -26.340 1.00 72.69 199 LEU A CA 1
ATOM 1568 C C . LEU A 1 199 ? 28.469 -2.208 -26.001 1.00 72.69 199 LEU A C 1
ATOM 1570 O O . LEU A 1 199 ? 29.113 -1.666 -26.900 1.00 72.69 199 LEU A O 1
ATOM 1574 N N . THR A 1 200 ? 28.634 -1.879 -24.716 1.00 73.12 200 THR A N 1
ATOM 1575 C CA . THR A 1 200 ? 29.658 -0.931 -24.245 1.00 73.12 200 THR A CA 1
ATOM 1576 C C . THR A 1 200 ? 31.043 -1.576 -24.133 1.00 73.12 200 THR A C 1
ATOM 1578 O O . THR A 1 200 ? 32.045 -0.869 -24.118 1.00 73.12 200 THR A O 1
ATOM 1581 N N . GLU A 1 201 ? 31.119 -2.907 -24.113 1.00 76.12 201 GLU A N 1
ATOM 1582 C CA . GLU A 1 201 ? 32.361 -3.670 -23.939 1.00 76.12 201 GLU A CA 1
ATOM 1583 C C . GLU A 1 201 ? 33.001 -4.061 -25.279 1.00 76.12 201 GLU A C 1
ATOM 1585 O O . GLU A 1 201 ? 34.220 -4.207 -25.378 1.00 76.12 201 GLU A O 1
ATOM 1590 N N . THR A 1 202 ? 32.191 -4.198 -26.332 1.00 74.06 202 THR A N 1
ATOM 1591 C CA . THR A 1 202 ? 32.656 -4.588 -27.671 1.00 74.06 202 THR A CA 1
ATOM 1592 C C . THR A 1 202 ? 33.293 -3.386 -28.370 1.00 74.06 202 THR A C 1
ATOM 1594 O O . THR A 1 202 ? 32.585 -2.479 -28.804 1.00 74.06 202 THR A O 1
ATOM 1597 N N . LYS A 1 203 ? 34.627 -3.340 -28.454 1.00 75.75 203 LYS A N 1
ATOM 1598 C CA . LYS A 1 203 ? 35.377 -2.214 -29.040 1.00 75.75 203 LYS A CA 1
ATOM 1599 C C . LYS A 1 203 ? 35.563 -2.366 -30.549 1.00 75.75 203 LYS A C 1
ATOM 1601 O O . LYS A 1 203 ? 35.752 -3.472 -31.044 1.00 75.75 203 LYS A O 1
ATOM 1606 N N . ALA A 1 204 ? 35.536 -1.242 -31.258 1.00 72.31 204 ALA A N 1
ATOM 1607 C CA . ALA A 1 204 ? 35.934 -1.171 -32.656 1.00 72.31 204 ALA A CA 1
ATOM 1608 C C . ALA A 1 204 ? 37.464 -1.265 -32.793 1.00 72.31 204 ALA A C 1
ATOM 1610 O O . ALA A 1 204 ? 38.212 -1.088 -31.832 1.00 72.31 204 ALA A O 1
ATOM 1611 N N . ASN A 1 205 ? 37.933 -1.477 -34.022 1.00 75.00 205 ASN A N 1
ATOM 1612 C CA . ASN A 1 205 ? 39.365 -1.522 -34.343 1.00 75.00 205 ASN A CA 1
ATOM 1613 C C . ASN A 1 205 ? 40.048 -0.142 -34.205 1.00 75.00 205 ASN A C 1
ATOM 1615 O O . ASN A 1 205 ? 41.271 -0.049 -34.257 1.00 75.00 205 ASN A O 1
ATOM 1619 N N . GLN A 1 206 ? 39.262 0.927 -34.038 1.00 69.06 206 GLN A N 1
ATOM 1620 C CA . GLN A 1 206 ? 39.715 2.279 -33.714 1.00 69.06 206 GLN A CA 1
ATOM 1621 C C . GLN A 1 206 ? 39.631 2.501 -32.198 1.00 69.06 206 GLN A C 1
ATOM 1623 O O . GLN A 1 206 ? 38.644 2.118 -31.561 1.00 69.06 206 GLN A O 1
ATOM 1628 N N . SER A 1 207 ? 40.656 3.119 -31.603 1.00 63.53 207 SER A N 1
ATOM 1629 C CA . SER A 1 207 ? 40.677 3.369 -30.160 1.00 63.53 207 SER A CA 1
ATOM 1630 C C . SER A 1 207 ? 39.505 4.269 -29.738 1.00 63.53 207 SER A C 1
ATOM 1632 O O . SER A 1 207 ? 39.155 5.226 -30.419 1.00 63.53 207 SER A O 1
ATOM 1634 N N . HIS A 1 208 ? 38.905 3.951 -28.585 1.00 70.06 208 HIS A N 1
ATOM 1635 C CA . HIS A 1 208 ? 37.824 4.700 -27.916 1.00 70.06 208 HIS A CA 1
ATOM 1636 C C . HIS A 1 208 ? 36.399 4.595 -28.493 1.00 70.06 208 HIS A C 1
ATOM 1638 O O . HIS A 1 208 ? 35.491 5.171 -27.898 1.00 70.06 208 HIS A O 1
ATOM 1644 N N . ILE A 1 209 ? 36.152 3.811 -29.549 1.00 75.50 209 ILE A N 1
ATOM 1645 C CA . ILE A 1 209 ? 34.794 3.588 -30.082 1.00 75.50 209 ILE A CA 1
ATOM 1646 C C . ILE A 1 209 ? 34.301 2.187 -29.698 1.00 75.50 209 ILE A C 1
ATOM 1648 O O . ILE A 1 209 ? 35.010 1.195 -29.863 1.00 75.50 209 ILE A O 1
ATOM 1652 N N . THR A 1 210 ? 33.074 2.096 -29.182 1.00 81.12 210 THR A N 1
ATOM 1653 C CA . THR A 1 210 ? 32.403 0.817 -28.879 1.00 81.12 210 THR A CA 1
ATOM 1654 C C . THR A 1 210 ? 31.279 0.551 -29.871 1.00 81.12 210 THR A C 1
ATOM 1656 O O . THR A 1 210 ? 30.824 1.457 -30.571 1.00 81.12 210 THR A O 1
ATOM 1659 N N . LEU A 1 211 ? 30.787 -0.683 -29.907 1.00 74.50 211 LEU A N 1
ATOM 1660 C CA . LEU A 1 211 ? 29.670 -1.074 -30.754 1.00 74.50 211 LEU A CA 1
ATOM 1661 C C . LEU A 1 211 ? 28.422 -0.230 -30.471 1.00 74.50 211 LEU A C 1
ATOM 1663 O O . LEU A 1 211 ? 27.724 0.156 -31.404 1.00 74.50 211 LEU A O 1
ATOM 1667 N N . LEU A 1 212 ? 28.183 0.123 -29.203 1.00 77.06 212 LEU A N 1
ATOM 1668 C CA . LEU A 1 212 ? 27.104 1.041 -28.845 1.00 77.06 212 LEU A CA 1
ATOM 1669 C C . LEU A 1 212 ? 27.271 2.415 -29.514 1.00 77.06 212 LEU A C 1
ATOM 1671 O O . LEU A 1 212 ? 26.305 2.915 -30.079 1.00 77.06 212 LEU A O 1
ATOM 1675 N N . HIS A 1 213 ? 28.475 3.001 -29.502 1.00 78.25 213 HIS A N 1
ATOM 1676 C CA . HIS A 1 213 ? 28.726 4.296 -30.152 1.00 78.25 213 HIS A CA 1
ATOM 1677 C C . HIS A 1 213 ? 28.391 4.241 -31.648 1.00 78.25 213 HIS A C 1
ATOM 1679 O O . HIS A 1 213 ? 27.688 5.111 -32.152 1.00 78.25 213 HIS A O 1
ATOM 1685 N N . HIS A 1 214 ? 28.823 3.178 -32.331 1.00 75.38 214 HIS A N 1
ATOM 1686 C CA . HIS A 1 214 ? 28.575 3.003 -33.761 1.00 75.38 214 HIS A CA 1
ATOM 1687 C C . HIS A 1 214 ? 27.085 2.788 -34.089 1.00 75.38 214 HIS A C 1
ATOM 1689 O O . HIS A 1 214 ? 26.562 3.357 -35.046 1.00 75.38 214 HIS A O 1
ATOM 1695 N N . ILE A 1 215 ? 26.369 2.013 -33.266 1.00 72.88 215 ILE A N 1
ATOM 1696 C CA . ILE A 1 215 ? 24.922 1.793 -33.423 1.00 72.88 215 ILE A CA 1
ATOM 1697 C C . ILE A 1 215 ? 24.135 3.096 -33.207 1.00 72.88 215 ILE A C 1
ATOM 1699 O O . ILE A 1 215 ? 23.171 3.356 -33.928 1.00 72.88 215 ILE A O 1
ATOM 1703 N N . LEU A 1 216 ? 24.541 3.923 -32.237 1.00 75.06 216 LEU A N 1
ATOM 1704 C CA . LEU A 1 216 ? 23.898 5.213 -31.962 1.00 75.06 216 LEU A CA 1
ATOM 1705 C C . LEU A 1 216 ? 24.154 6.240 -33.074 1.00 75.06 216 LEU A C 1
ATOM 1707 O O . LEU A 1 216 ? 23.258 7.022 -33.387 1.00 75.06 216 LEU A O 1
ATOM 1711 N N . GLU A 1 217 ? 25.337 6.219 -33.692 1.00 70.81 217 GLU A N 1
ATOM 1712 C CA . GLU A 1 217 ? 25.679 7.072 -34.836 1.00 70.81 217 GLU A CA 1
ATOM 1713 C C . GLU A 1 217 ? 24.844 6.724 -36.079 1.00 70.81 217 GLU A C 1
ATOM 1715 O O . GLU A 1 217 ? 24.295 7.613 -36.729 1.00 70.81 217 GLU A O 1
ATOM 1720 N N . GLY A 1 218 ? 24.653 5.430 -36.362 1.00 64.12 218 GLY A N 1
ATOM 1721 C CA . GLY A 1 218 ? 23.829 4.957 -37.481 1.00 64.12 218 GLY A CA 1
ATOM 1722 C C . GLY A 1 218 ? 22.316 5.164 -37.311 1.00 64.12 218 GLY A C 1
ATOM 1723 O O . GLY A 1 218 ? 21.560 4.946 -38.257 1.00 64.12 218 GLY A O 1
ATOM 1724 N N . SER A 1 219 ? 21.849 5.571 -36.125 1.00 65.62 219 SER A N 1
ATOM 1725 C CA . SER A 1 219 ? 20.424 5.773 -35.836 1.00 65.62 219 SER A CA 1
ATOM 1726 C C . SER A 1 219 ? 20.187 6.934 -34.863 1.00 65.62 219 SER A C 1
ATOM 1728 O O . SER A 1 219 ? 19.585 6.786 -33.797 1.00 65.62 219 SER A O 1
ATOM 1730 N N . LEU A 1 220 ? 20.660 8.121 -35.252 1.00 64.94 220 LEU A N 1
ATOM 1731 C CA . LEU A 1 220 ? 20.541 9.361 -34.476 1.00 64.94 220 LEU A CA 1
ATOM 1732 C C . LEU A 1 220 ? 19.098 9.696 -34.067 1.00 64.94 220 LEU A C 1
ATOM 1734 O O . LEU A 1 220 ? 18.873 10.126 -32.936 1.00 64.94 220 LEU A O 1
ATOM 1738 N N . ASP A 1 221 ? 18.119 9.481 -34.946 1.00 61.56 221 ASP A N 1
ATOM 1739 C CA . ASP A 1 221 ? 16.717 9.803 -34.649 1.00 61.56 221 ASP A CA 1
ATOM 1740 C C . ASP A 1 221 ? 16.082 8.805 -33.670 1.00 61.56 221 ASP A C 1
ATOM 1742 O O . ASP A 1 221 ? 15.425 9.221 -32.714 1.00 61.56 221 ASP A O 1
ATOM 1746 N N . ALA A 1 222 ? 16.352 7.501 -33.817 1.00 60.03 222 ALA A N 1
ATOM 1747 C CA . ALA A 1 222 ? 15.889 6.493 -32.860 1.00 60.03 222 ALA A CA 1
ATOM 1748 C C . ALA A 1 222 ? 16.573 6.649 -31.491 1.00 60.03 222 ALA A C 1
ATOM 1750 O O . ALA A 1 222 ? 15.934 6.462 -30.457 1.00 60.03 222 ALA A O 1
ATOM 1751 N N . SER A 1 223 ? 17.851 7.044 -31.480 1.00 68.19 223 SER A N 1
ATOM 1752 C CA . SER A 1 223 ? 18.621 7.349 -30.271 1.00 68.19 223 SER A CA 1
ATOM 1753 C C . SER A 1 223 ? 18.037 8.540 -29.502 1.00 68.19 223 SER A C 1
ATOM 1755 O O . SER A 1 223 ? 17.763 8.429 -28.306 1.00 68.19 223 SER A O 1
ATOM 1757 N N . LYS A 1 224 ? 17.755 9.659 -30.187 1.00 72.50 224 LYS A N 1
ATOM 1758 C CA . LYS A 1 224 ? 17.128 10.848 -29.577 1.00 72.50 224 LYS A CA 1
ATOM 1759 C C . LYS A 1 224 ? 15.748 10.547 -29.008 1.00 72.50 224 LYS A C 1
ATOM 1761 O O . LYS A 1 224 ? 15.386 11.048 -27.946 1.00 72.50 224 LYS A O 1
ATOM 1766 N N . ASP A 1 225 ? 14.963 9.746 -29.713 1.00 70.62 225 ASP A N 1
ATOM 1767 C CA . ASP A 1 225 ? 13.633 9.370 -29.253 1.00 70.62 225 ASP A CA 1
ATOM 1768 C C . ASP A 1 225 ? 13.683 8.423 -28.050 1.00 70.62 225 ASP A C 1
ATOM 1770 O O . ASP A 1 225 ? 12.940 8.623 -27.090 1.00 70.62 225 ASP A O 1
ATOM 1774 N N . LEU A 1 226 ? 14.606 7.460 -28.034 1.00 72.12 226 LEU A N 1
ATOM 1775 C CA . LEU A 1 226 ? 14.828 6.595 -26.876 1.00 72.12 226 LEU A CA 1
ATOM 1776 C C . LEU A 1 226 ? 15.358 7.385 -25.665 1.00 72.12 226 LEU A C 1
ATOM 1778 O O . LEU A 1 226 ? 14.962 7.128 -24.531 1.00 72.12 226 LEU A O 1
ATOM 1782 N N . GLN A 1 227 ? 16.184 8.408 -25.900 1.00 76.44 227 GLN A N 1
ATOM 1783 C CA . GLN A 1 227 ? 16.649 9.322 -24.858 1.00 76.44 227 GLN A CA 1
ATOM 1784 C C . GLN A 1 227 ? 15.490 10.092 -24.203 1.00 76.44 227 GLN A C 1
ATOM 1786 O O . GLN A 1 227 ? 15.492 10.269 -22.985 1.00 76.44 227 GLN A O 1
ATOM 1791 N N . LYS A 1 228 ? 14.473 10.508 -24.975 1.00 79.25 228 LYS A N 1
ATOM 1792 C CA . LYS A 1 228 ? 13.256 11.137 -24.425 1.00 79.25 228 LYS A CA 1
ATOM 1793 C C . LYS A 1 228 ? 12.446 10.166 -23.566 1.00 79.25 228 LYS A C 1
ATOM 1795 O O . LYS A 1 228 ? 11.949 10.570 -22.519 1.00 79.25 228 LYS A O 1
ATOM 1800 N N . GLU A 1 229 ? 12.331 8.903 -23.978 1.00 74.50 229 GLU A N 1
ATOM 1801 C CA . GLU A 1 229 ? 11.652 7.867 -23.183 1.00 74.50 229 GLU A CA 1
ATOM 1802 C C . GLU A 1 229 ? 12.379 7.627 -21.852 1.00 74.50 229 GLU A C 1
ATOM 1804 O O . GLU A 1 229 ? 11.753 7.643 -20.793 1.00 74.50 229 GLU A O 1
ATOM 1809 N N . PHE A 1 230 ? 13.711 7.495 -21.871 1.00 79.19 230 PHE A N 1
ATOM 1810 C CA . PHE A 1 230 ? 14.497 7.354 -20.641 1.00 79.19 230 PHE A CA 1
ATOM 1811 C C . PHE A 1 230 ? 14.405 8.589 -19.741 1.00 79.19 230 PHE A C 1
ATOM 1813 O O . PHE A 1 230 ? 14.254 8.446 -18.530 1.00 79.19 230 PHE A O 1
ATOM 1820 N N . ALA A 1 231 ? 14.400 9.795 -20.315 1.00 82.88 231 ALA A N 1
ATOM 1821 C CA . ALA A 1 231 ? 14.163 11.018 -19.554 1.00 82.88 231 ALA A CA 1
ATOM 1822 C C . ALA A 1 231 ? 12.757 11.047 -18.927 1.00 82.88 231 ALA A C 1
ATOM 1824 O O . ALA A 1 231 ? 12.599 11.500 -17.795 1.00 82.88 231 ALA A O 1
ATOM 1825 N N . SER A 1 232 ? 11.735 10.529 -19.619 1.00 79.88 232 SER A N 1
ATOM 1826 C CA . SER A 1 232 ? 10.388 10.384 -19.053 1.00 79.88 232 SER A CA 1
ATOM 1827 C C . SER A 1 232 ? 10.356 9.391 -17.887 1.00 79.88 232 SER A C 1
ATOM 1829 O O . SER A 1 232 ? 9.675 9.649 -16.896 1.00 79.88 232 SER A O 1
ATOM 1831 N N . ILE A 1 233 ? 11.108 8.289 -17.972 1.00 79.00 233 ILE A N 1
ATOM 1832 C CA . ILE A 1 233 ? 11.235 7.300 -16.891 1.00 79.00 233 ILE A CA 1
ATOM 1833 C C . ILE A 1 233 ? 11.947 7.903 -15.674 1.00 79.00 233 ILE A C 1
ATOM 1835 O O . ILE A 1 233 ? 11.447 7.761 -14.560 1.00 79.00 233 ILE A O 1
ATOM 1839 N N . GLU A 1 234 ? 13.059 8.619 -15.864 1.00 82.19 234 GLU A N 1
ATOM 1840 C CA . GLU A 1 234 ? 13.749 9.305 -14.760 1.00 82.19 234 GLU A CA 1
ATOM 1841 C C . GLU A 1 234 ? 12.870 10.391 -14.135 1.00 82.19 234 GLU A C 1
ATOM 1843 O O . GLU A 1 234 ? 12.767 10.470 -12.914 1.00 82.19 234 GLU A O 1
ATOM 1848 N N . LYS A 1 235 ? 12.129 11.157 -14.943 1.00 84.62 235 LYS A N 1
ATOM 1849 C CA . LYS A 1 235 ? 11.160 12.126 -14.418 1.00 84.62 235 LYS A CA 1
ATOM 1850 C C . LYS A 1 235 ? 10.089 11.447 -13.560 1.00 84.62 235 LYS A C 1
ATOM 1852 O O . LYS A 1 235 ? 9.807 11.907 -12.460 1.00 84.62 235 LYS A O 1
ATOM 1857 N N . LYS A 1 236 ? 9.524 10.327 -14.025 1.00 78.62 236 LYS A N 1
ATOM 1858 C CA . LYS A 1 236 ? 8.553 9.543 -13.243 1.00 78.62 236 LYS A CA 1
ATOM 1859 C C . LYS A 1 236 ? 9.161 9.006 -11.950 1.00 78.62 236 LYS A C 1
ATOM 1861 O O . LYS A 1 236 ? 8.471 8.963 -10.942 1.00 78.62 236 LYS A O 1
ATOM 1866 N N . LYS A 1 237 ? 10.433 8.605 -11.956 1.00 81.81 237 LYS A N 1
ATOM 1867 C CA . LYS A 1 237 ? 11.155 8.184 -10.748 1.00 81.81 237 LYS A CA 1
ATOM 1868 C C . LYS A 1 237 ? 11.337 9.343 -9.763 1.00 81.81 237 LYS A C 1
ATOM 1870 O O . LYS A 1 237 ? 11.159 9.131 -8.569 1.00 81.81 237 LYS A O 1
ATOM 1875 N N . GLU A 1 238 ? 11.648 10.550 -10.234 1.00 84.44 238 GLU A N 1
ATOM 1876 C CA . GLU A 1 238 ? 11.701 11.743 -9.379 1.00 84.44 238 GLU A CA 1
ATOM 1877 C C . GLU A 1 238 ? 10.328 12.092 -8.792 1.00 84.44 238 GLU A C 1
ATOM 1879 O O . GLU A 1 238 ? 10.228 12.327 -7.591 1.00 84.44 238 GLU A O 1
ATOM 1884 N N . GLU A 1 239 ? 9.272 12.057 -9.610 1.00 81.94 239 GLU A N 1
ATOM 1885 C CA . GLU A 1 239 ? 7.885 12.236 -9.156 1.00 81.94 239 GLU A CA 1
ATOM 1886 C C . GLU A 1 239 ? 7.511 11.178 -8.101 1.00 81.94 239 GLU A C 1
ATOM 1888 O O . GLU A 1 239 ? 6.855 11.488 -7.107 1.00 81.94 239 GLU A O 1
ATOM 1893 N N . LEU A 1 240 ? 7.980 9.937 -8.274 1.00 76.12 240 LEU A N 1
ATOM 1894 C CA . LEU A 1 240 ? 7.809 8.856 -7.304 1.00 76.12 240 LEU A CA 1
ATOM 1895 C C . LEU A 1 240 ? 8.541 9.144 -5.985 1.00 76.12 240 LEU A C 1
ATOM 1897 O O . LEU A 1 240 ? 7.999 8.883 -4.914 1.00 76.12 240 LEU A O 1
ATOM 1901 N N . ALA A 1 241 ? 9.764 9.674 -6.060 1.00 82.00 241 ALA A N 1
ATOM 1902 C CA . ALA A 1 241 ? 10.552 10.032 -4.887 1.00 82.00 241 ALA A CA 1
ATOM 1903 C C . ALA A 1 241 ? 9.885 11.162 -4.097 1.00 82.00 241 ALA A C 1
ATOM 1905 O O . ALA A 1 241 ? 9.717 11.033 -2.887 1.00 82.00 241 ALA A O 1
ATOM 1906 N N . ASP A 1 242 ? 9.426 12.215 -4.781 1.00 78.94 242 ASP A N 1
ATOM 1907 C CA . ASP A 1 242 ? 8.665 13.303 -4.159 1.00 78.94 242 ASP A CA 1
ATOM 1908 C C . ASP A 1 242 ? 7.396 12.783 -3.486 1.00 78.94 242 ASP A C 1
ATOM 1910 O O . ASP A 1 242 ? 7.104 13.135 -2.345 1.00 78.94 242 ASP A O 1
ATOM 1914 N N . TYR A 1 243 ? 6.654 11.916 -4.180 1.00 74.00 243 TYR A N 1
ATOM 1915 C CA . TYR A 1 243 ? 5.423 11.333 -3.660 1.00 74.00 243 TYR A CA 1
ATOM 1916 C C . TYR A 1 243 ? 5.665 10.487 -2.397 1.00 74.00 243 TYR A C 1
ATOM 1918 O O . TYR A 1 243 ? 4.826 10.469 -1.497 1.00 74.00 243 TYR A O 1
ATOM 1926 N N . PHE A 1 244 ? 6.816 9.817 -2.291 1.00 72.00 244 PHE A N 1
ATOM 1927 C CA . PHE A 1 244 ? 7.204 9.069 -1.090 1.00 72.00 244 PHE A CA 1
ATOM 1928 C C . PHE A 1 244 ? 7.918 9.895 -0.028 1.00 72.00 244 PHE A C 1
ATOM 1930 O O . PHE A 1 244 ? 8.243 9.344 1.022 1.00 72.00 244 PHE A O 1
ATOM 1937 N N . CYS A 1 245 ? 8.150 11.185 -0.275 1.00 79.94 245 CYS A N 1
ATOM 1938 C CA . CYS A 1 245 ? 9.009 12.019 0.559 1.00 79.94 245 CYS A CA 1
ATOM 1939 C C . CYS A 1 245 ? 10.420 11.418 0.735 1.00 79.94 245 CYS A C 1
ATOM 1941 O O . CYS A 1 245 ? 11.042 11.568 1.786 1.00 79.94 245 CYS A O 1
ATOM 1943 N N . GLU A 1 246 ? 10.913 10.726 -0.292 1.00 79.38 246 GLU A N 1
ATOM 1944 C CA . GLU A 1 246 ? 12.244 10.128 -0.354 1.00 79.38 246 GLU A CA 1
ATOM 1945 C C . GLU A 1 246 ? 13.219 11.053 -1.094 1.00 79.38 246 GLU A C 1
ATOM 1947 O O . GLU A 1 246 ? 12.839 11.928 -1.875 1.00 79.38 246 GLU A O 1
ATOM 1952 N N . ASP A 1 247 ? 14.517 10.846 -0.883 1.00 84.56 247 ASP A N 1
ATOM 1953 C CA . ASP A 1 247 ? 15.545 11.584 -1.618 1.00 84.56 247 ASP A CA 1
ATOM 1954 C C . ASP A 1 247 ? 15.562 11.142 -3.094 1.00 84.56 247 ASP A C 1
ATOM 1956 O O . ASP A 1 247 ? 15.883 9.992 -3.411 1.00 84.56 247 ASP A O 1
ATOM 1960 N N . ARG A 1 248 ? 15.275 12.078 -4.014 1.00 85.56 248 ARG A N 1
ATOM 1961 C CA . ARG A 1 248 ? 15.259 11.853 -5.475 1.00 85.56 248 ARG A CA 1
ATOM 1962 C C . ARG A 1 248 ? 16.510 11.159 -6.008 1.00 85.56 248 ARG A C 1
ATOM 1964 O O . ARG A 1 248 ? 16.431 10.400 -6.970 1.00 85.56 248 ARG A O 1
ATOM 1971 N N . LYS A 1 249 ? 17.670 11.423 -5.401 1.00 84.00 249 LYS A N 1
ATOM 1972 C CA . LYS A 1 249 ? 18.961 10.876 -5.834 1.00 84.00 249 LYS A CA 1
ATOM 1973 C C . LYS A 1 249 ? 19.267 9.516 -5.217 1.00 84.00 249 LYS A C 1
ATOM 1975 O O . LYS A 1 249 ? 20.118 8.809 -5.749 1.00 84.00 249 LYS A O 1
ATOM 1980 N N . LYS A 1 250 ? 18.611 9.155 -4.113 1.00 82.94 250 LYS A N 1
ATOM 1981 C CA . LYS A 1 250 ? 18.830 7.880 -3.410 1.00 82.94 250 LYS A CA 1
ATOM 1982 C C . LYS A 1 250 ? 17.736 6.854 -3.669 1.00 82.94 250 LYS A C 1
ATOM 1984 O O . LYS A 1 250 ? 17.956 5.680 -3.388 1.00 82.94 250 LYS A O 1
ATOM 1989 N N . LEU A 1 251 ? 16.588 7.267 -4.209 1.00 77.81 251 LEU A N 1
ATOM 1990 C CA . LEU A 1 251 ? 15.500 6.353 -4.530 1.00 77.81 251 LEU A CA 1
ATOM 1991 C C . LEU A 1 251 ? 15.959 5.300 -5.555 1.00 77.81 251 LEU A C 1
ATOM 1993 O O . LEU A 1 251 ? 16.215 5.605 -6.723 1.00 77.81 251 LEU A O 1
ATOM 1997 N N . SER A 1 252 ? 16.006 4.045 -5.118 1.00 85.12 252 SER A N 1
ATOM 1998 C CA . SER A 1 252 ? 16.219 2.874 -5.965 1.00 85.12 252 SER A CA 1
ATOM 1999 C C . SER A 1 252 ? 14.873 2.231 -6.282 1.00 85.12 252 SER A C 1
ATOM 2001 O O . SER A 1 252 ? 14.145 1.817 -5.382 1.00 85.12 252 SER A O 1
ATOM 2003 N N . LEU A 1 253 ? 14.529 2.127 -7.570 1.00 78.69 253 LEU A N 1
ATOM 2004 C CA . LEU A 1 253 ? 13.298 1.443 -7.986 1.00 78.69 253 LEU A CA 1
ATOM 2005 C C . LEU A 1 253 ? 13.319 -0.040 -7.596 1.00 78.69 253 LEU A C 1
ATOM 2007 O O . LEU A 1 253 ? 12.276 -0.596 -7.266 1.00 78.69 253 LEU A O 1
ATOM 2011 N N . GLU A 1 254 ? 14.499 -0.662 -7.574 1.00 79.56 254 GLU A N 1
ATOM 2012 C CA . GLU A 1 254 ? 14.673 -2.034 -7.100 1.00 79.56 254 GLU A CA 1
ATOM 2013 C C . GLU A 1 254 ? 14.321 -2.158 -5.613 1.00 79.56 254 GLU A C 1
ATOM 2015 O O . GLU A 1 254 ? 13.528 -3.025 -5.241 1.00 79.56 254 GLU A O 1
ATOM 2020 N N . ASP A 1 255 ? 14.817 -1.245 -4.775 1.00 78.31 255 ASP A N 1
ATOM 2021 C CA . ASP A 1 255 ? 14.504 -1.241 -3.343 1.00 78.31 255 ASP A CA 1
ATOM 2022 C C . ASP A 1 255 ? 13.027 -0.936 -3.096 1.00 78.31 255 ASP A C 1
ATOM 2024 O O . ASP A 1 255 ? 12.398 -1.570 -2.245 1.00 78.31 255 ASP A O 1
ATOM 2028 N N . VAL A 1 256 ? 12.435 -0.027 -3.879 1.00 75.19 256 VAL A N 1
ATOM 2029 C CA . VAL A 1 256 ? 10.990 0.232 -3.851 1.00 75.19 256 VAL A CA 1
ATOM 2030 C C . VAL A 1 256 ? 10.221 -1.045 -4.189 1.00 75.19 256 VAL A C 1
ATOM 2032 O O . VAL A 1 256 ? 9.321 -1.420 -3.442 1.00 75.19 256 VAL A O 1
ATOM 2035 N N . PHE A 1 257 ? 10.572 -1.764 -5.259 1.00 76.75 257 PHE A N 1
ATOM 2036 C CA . PHE A 1 257 ? 9.878 -2.999 -5.647 1.00 76.75 257 PHE A CA 1
ATOM 2037 C C . PHE A 1 257 ? 10.055 -4.119 -4.626 1.00 76.75 257 PHE A C 1
ATOM 2039 O O . PHE A 1 257 ? 9.085 -4.810 -4.311 1.00 76.75 257 PHE A O 1
ATOM 2046 N N . ASN A 1 258 ? 11.245 -4.262 -4.049 1.00 77.06 258 ASN A N 1
ATOM 2047 C CA . ASN A 1 258 ? 11.512 -5.233 -2.991 1.00 77.06 258 ASN A CA 1
ATOM 2048 C C . ASN A 1 258 ? 10.737 -4.905 -1.710 1.00 77.06 258 ASN A C 1
ATOM 2050 O O . ASN A 1 258 ? 10.111 -5.789 -1.118 1.00 77.06 258 ASN A O 1
ATOM 2054 N N . THR A 1 259 ? 10.697 -3.629 -1.322 1.00 74.00 259 THR A N 1
ATOM 2055 C CA . THR A 1 259 ? 9.891 -3.146 -0.193 1.00 74.00 259 THR A CA 1
ATOM 2056 C C . THR A 1 259 ? 8.411 -3.422 -0.435 1.00 74.00 259 THR A C 1
ATOM 2058 O O . THR A 1 259 ? 7.725 -3.939 0.440 1.00 74.00 259 THR A O 1
ATOM 2061 N N . MET A 1 260 ? 7.918 -3.157 -1.645 1.00 70.62 260 MET A N 1
ATOM 2062 C CA . MET A 1 260 ? 6.528 -3.398 -2.036 1.00 70.62 260 MET A CA 1
ATOM 2063 C C . MET A 1 260 ? 6.155 -4.873 -2.045 1.00 70.62 260 MET A C 1
ATOM 2065 O O . MET A 1 260 ? 5.084 -5.245 -1.563 1.00 70.62 260 MET A O 1
ATOM 2069 N N . LYS A 1 261 ? 7.038 -5.724 -2.570 1.00 68.50 261 LYS A N 1
ATOM 2070 C CA . LYS A 1 261 ? 6.872 -7.175 -2.547 1.00 68.50 261 LYS A CA 1
ATOM 2071 C C . LYS A 1 261 ? 6.774 -7.681 -1.109 1.00 68.50 261 LYS A C 1
ATOM 2073 O O . LYS A 1 261 ? 5.808 -8.360 -0.771 1.00 68.50 261 LYS A O 1
ATOM 2078 N N . THR A 1 262 ? 7.723 -7.282 -0.266 1.00 76.06 262 THR A N 1
ATOM 2079 C CA . THR A 1 262 ? 7.760 -7.657 1.154 1.00 76.06 262 THR A CA 1
ATOM 2080 C C . THR A 1 262 ?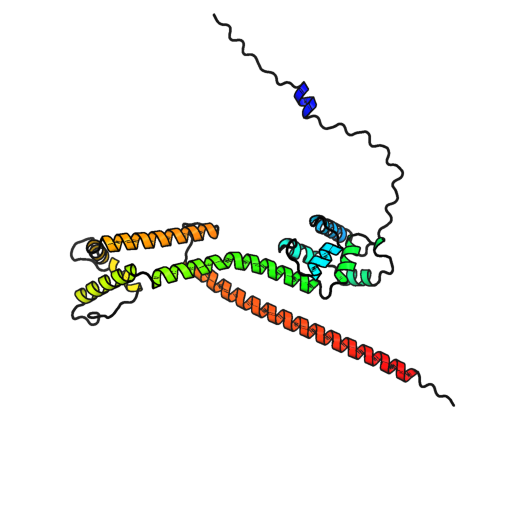 6.508 -7.165 1.876 1.00 76.06 262 THR A C 1
ATOM 2082 O O . THR A 1 262 ? 5.853 -7.914 2.595 1.00 76.06 262 THR A O 1
ATOM 2085 N N . PHE A 1 263 ? 6.118 -5.912 1.634 1.00 73.38 263 PHE A N 1
ATOM 2086 C CA . PHE A 1 263 ? 4.916 -5.328 2.205 1.00 73.38 263 PHE A CA 1
ATOM 2087 C C . PHE A 1 263 ? 3.651 -6.096 1.796 1.00 73.38 263 PHE A C 1
ATOM 2089 O O . PHE A 1 263 ? 2.828 -6.417 2.649 1.00 73.38 263 PHE A O 1
ATOM 2096 N N . ARG A 1 264 ? 3.500 -6.440 0.510 1.00 70.31 264 ARG A N 1
ATOM 2097 C CA . ARG A 1 264 ? 2.377 -7.250 0.011 1.00 70.31 264 ARG A CA 1
ATOM 2098 C C . ARG A 1 264 ? 2.295 -8.590 0.738 1.00 70.31 264 ARG A C 1
ATOM 2100 O O . ARG A 1 264 ? 1.203 -9.003 1.117 1.00 70.31 264 ARG A O 1
ATOM 2107 N N . GLU A 1 265 ? 3.422 -9.271 0.913 1.00 73.56 265 GLU A N 1
ATOM 2108 C CA . GLU A 1 265 ? 3.477 -10.555 1.619 1.00 73.56 265 GLU A CA 1
ATOM 2109 C C . GLU A 1 265 ? 3.026 -10.401 3.080 1.00 73.56 265 GLU A C 1
ATOM 2111 O O . GLU A 1 265 ? 2.167 -11.154 3.543 1.00 73.56 265 GLU A O 1
ATOM 2116 N N . LEU A 1 266 ? 3.523 -9.373 3.776 1.00 70.81 266 LEU A N 1
ATOM 2117 C CA . LEU A 1 266 ? 3.106 -9.048 5.144 1.00 70.81 266 LEU A CA 1
ATOM 2118 C C . LEU A 1 266 ? 1.618 -8.687 5.229 1.00 70.81 266 LEU A C 1
ATOM 2120 O O . LEU A 1 266 ? 0.928 -9.134 6.142 1.00 70.81 266 LEU A O 1
ATOM 2124 N N . PHE A 1 267 ? 1.109 -7.914 4.272 1.00 65.88 267 PHE A N 1
ATOM 2125 C CA . PHE A 1 267 ? -0.288 -7.496 4.222 1.00 65.88 267 PHE A CA 1
ATOM 2126 C C . PHE A 1 267 ? -1.238 -8.679 4.024 1.00 65.88 267 PHE A C 1
ATOM 2128 O O . PHE A 1 267 ? -2.219 -8.810 4.754 1.00 65.88 267 PHE A O 1
ATOM 2135 N N . LEU A 1 268 ? -0.937 -9.568 3.072 1.00 68.12 268 LEU A N 1
ATOM 2136 C CA . LEU A 1 268 ? -1.734 -10.775 2.837 1.00 68.12 268 LEU A CA 1
ATOM 2137 C C . LEU A 1 268 ? -1.735 -11.687 4.066 1.00 68.12 268 LEU A C 1
ATOM 2139 O O . LEU A 1 268 ? -2.783 -12.208 4.446 1.00 68.12 268 LEU A O 1
ATOM 2143 N N . LYS A 1 269 ? -0.582 -11.819 4.727 1.00 78.88 269 LYS A N 1
ATOM 2144 C CA . LYS A 1 269 ? -0.476 -12.560 5.983 1.00 78.88 269 LYS A CA 1
ATOM 2145 C C . LYS A 1 269 ? -1.335 -11.931 7.087 1.00 78.88 269 LYS A C 1
ATOM 2147 O O . LYS A 1 269 ? -2.108 -12.633 7.730 1.00 78.88 269 LYS A O 1
ATOM 2152 N N . ALA A 1 270 ? -1.263 -10.612 7.268 1.00 66.69 270 ALA A N 1
ATOM 2153 C CA . ALA A 1 270 ? -2.058 -9.898 8.266 1.00 66.69 270 ALA A CA 1
ATOM 2154 C C . ALA A 1 270 ? -3.572 -9.984 7.994 1.00 66.69 270 ALA A C 1
ATOM 2156 O O . ALA A 1 270 ? -4.359 -10.099 8.936 1.00 66.69 270 ALA A O 1
ATOM 2157 N N . LEU A 1 271 ? -3.994 -9.960 6.722 1.00 64.88 271 LEU A N 1
ATOM 2158 C CA . LEU A 1 271 ? -5.389 -10.195 6.334 1.00 64.88 271 LEU A CA 1
ATOM 2159 C C . LEU A 1 271 ? -5.866 -11.577 6.782 1.00 64.88 271 LEU A C 1
ATOM 2161 O O . LEU A 1 271 ? -6.905 -11.674 7.434 1.00 64.88 271 LEU A O 1
ATOM 2165 N N . GLN A 1 272 ? -5.085 -12.619 6.499 1.00 78.06 272 GLN A N 1
ATOM 2166 C CA . GLN A 1 272 ? -5.408 -13.981 6.915 1.00 78.06 272 GLN A CA 1
ATOM 2167 C C . GLN A 1 272 ? -5.485 -14.100 8.447 1.00 78.06 272 GLN A C 1
ATOM 2169 O O . GLN A 1 272 ? -6.468 -14.606 8.986 1.00 78.06 272 GLN A O 1
ATOM 2174 N N . GLU A 1 273 ? -4.502 -13.558 9.170 1.00 75.56 273 GLU A N 1
ATOM 2175 C CA . GLU A 1 273 ? -4.497 -13.561 10.640 1.00 75.56 273 GLU A CA 1
ATOM 2176 C C . GLU A 1 273 ? -5.710 -12.819 11.233 1.00 75.56 273 GLU A C 1
ATOM 2178 O O . GLU A 1 273 ? -6.248 -13.214 12.272 1.00 75.56 273 GLU A O 1
ATOM 2183 N N . ASN A 1 274 ? -6.164 -11.740 10.587 1.00 68.00 274 ASN A N 1
ATOM 2184 C CA . ASN A 1 274 ? -7.362 -11.004 10.992 1.00 68.00 274 ASN A CA 1
ATOM 2185 C C . ASN A 1 274 ? -8.643 -11.831 10.783 1.00 68.00 274 ASN A C 1
ATOM 2187 O O . ASN A 1 274 ? -9.535 -11.802 11.637 1.00 68.00 274 ASN A O 1
ATOM 2191 N N . GLU A 1 275 ? -8.755 -12.561 9.672 1.00 76.38 275 GLU A N 1
ATOM 2192 C CA . GLU A 1 275 ? -9.879 -13.471 9.418 1.00 76.38 275 GLU A CA 1
ATOM 2193 C C . GLU A 1 275 ? -9.922 -14.608 10.443 1.00 76.38 275 GLU A C 1
ATOM 2195 O O . GLU A 1 275 ? -10.975 -14.880 11.030 1.00 76.38 275 GLU A O 1
ATOM 2200 N N . GLU A 1 276 ? -8.769 -15.211 10.737 1.00 80.19 276 GLU A N 1
ATOM 2201 C CA . GLU A 1 276 ? -8.629 -16.262 11.745 1.00 80.19 276 GLU A CA 1
ATOM 2202 C C . GLU A 1 276 ? -9.007 -15.761 13.148 1.00 80.19 276 GLU A C 1
ATOM 2204 O O . GLU A 1 276 ? -9.783 -16.419 13.8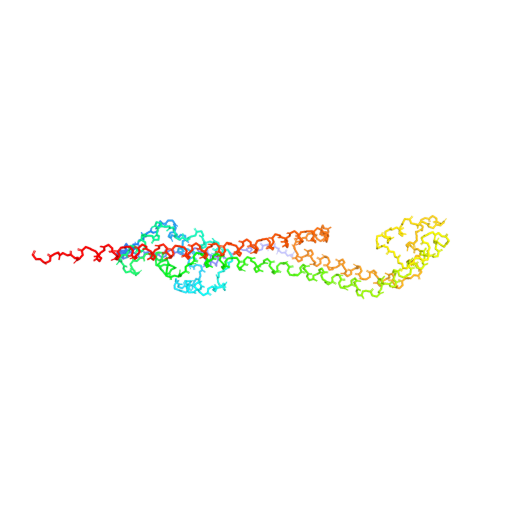52 1.00 80.19 276 GLU A O 1
ATOM 2209 N N . ARG A 1 277 ? -8.548 -14.560 13.538 1.00 74.94 277 ARG A N 1
ATOM 2210 C CA . ARG A 1 277 ? -8.939 -13.917 14.807 1.00 74.94 277 ARG A CA 1
ATOM 2211 C C . ARG A 1 277 ? -10.448 -13.696 14.898 1.00 74.94 277 ARG A C 1
ATOM 2213 O O . ARG A 1 277 ? -11.050 -14.032 15.921 1.00 74.94 277 ARG A O 1
ATOM 2220 N N . LYS A 1 278 ? -11.091 -13.196 13.835 1.00 70.56 278 LYS A N 1
ATOM 2221 C CA . LYS A 1 278 ? -12.557 -13.024 13.792 1.00 70.56 278 LYS A CA 1
ATOM 2222 C C . LYS A 1 278 ? -13.292 -14.359 13.916 1.00 70.56 278 LYS A C 1
ATOM 2224 O O . LYS A 1 278 ? -14.266 -14.458 14.668 1.00 70.56 278 LYS A O 1
ATOM 2229 N N . ALA A 1 279 ? -12.821 -15.395 13.224 1.00 78.44 279 ALA A N 1
ATOM 2230 C CA . ALA A 1 279 ? -13.410 -16.729 13.288 1.00 78.44 279 ALA A CA 1
ATOM 2231 C C . ALA A 1 279 ? -13.291 -17.343 14.695 1.00 78.44 279 ALA A C 1
ATOM 2233 O O . ALA A 1 279 ? -14.264 -17.897 15.219 1.00 78.44 279 ALA A O 1
ATOM 2234 N N . GLN A 1 280 ? -12.129 -17.205 15.343 1.00 76.62 280 GLN A N 1
ATOM 2235 C CA . GLN A 1 280 ? -11.920 -17.659 16.719 1.00 76.62 280 GLN A CA 1
ATOM 2236 C C . GLN A 1 280 ? -12.795 -16.900 17.719 1.00 76.62 280 GLN A C 1
ATOM 2238 O O . GLN A 1 280 ? -13.438 -17.538 18.557 1.00 76.62 280 GLN A O 1
ATOM 2243 N N . ALA A 1 281 ? -12.888 -15.573 17.603 1.00 75.50 281 ALA A N 1
ATOM 2244 C CA . ALA A 1 281 ? -13.751 -14.754 18.450 1.00 75.50 281 ALA A CA 1
ATOM 2245 C C . ALA A 1 281 ? -15.219 -15.201 18.347 1.00 75.50 281 ALA A C 1
ATOM 2247 O O . ALA A 1 281 ? -15.834 -15.531 19.364 1.00 75.50 281 ALA A O 1
ATOM 2248 N N . ALA A 1 282 ? -15.748 -15.349 17.128 1.00 79.00 282 ALA A N 1
ATOM 2249 C CA . ALA A 1 282 ? -17.114 -15.820 16.898 1.00 79.00 282 ALA A CA 1
ATOM 2250 C C . ALA A 1 282 ? -17.361 -17.234 17.460 1.00 79.00 282 ALA A C 1
ATOM 2252 O O . ALA A 1 282 ? -18.413 -17.511 18.045 1.00 79.00 282 ALA A O 1
ATOM 2253 N N . LYS A 1 283 ? -16.385 -18.141 17.318 1.00 83.12 283 LYS A N 1
ATOM 2254 C CA . LYS A 1 283 ? -16.465 -19.503 17.868 1.00 83.12 283 LYS A CA 1
ATOM 2255 C C . LYS A 1 283 ? -16.462 -19.493 19.400 1.00 83.12 283 LYS A C 1
ATOM 2257 O O . LYS A 1 283 ? -17.254 -20.209 20.016 1.00 83.12 283 LYS A O 1
ATOM 2262 N N . SER A 1 284 ? -15.617 -18.664 20.014 1.00 76.50 284 SER A N 1
ATOM 2263 C CA . SER A 1 284 ? -15.553 -18.498 21.471 1.00 76.50 284 SER A CA 1
ATOM 2264 C C . SER A 1 284 ? -16.859 -17.939 22.047 1.00 76.50 284 SER A C 1
ATOM 2266 O O . SER A 1 284 ? -17.341 -18.419 23.075 1.00 76.50 284 SER A O 1
ATOM 2268 N N . GLU A 1 285 ? -17.489 -16.995 21.346 1.00 79.62 285 GLU A N 1
ATOM 2269 C CA . GLU A 1 285 ? -18.741 -16.377 21.770 1.00 79.62 285 GLU A CA 1
ATOM 2270 C C . GLU A 1 285 ? -19.910 -17.367 21.672 1.00 79.62 285 GLU A C 1
ATOM 2272 O O . GLU A 1 285 ? -20.700 -17.494 22.612 1.00 79.62 285 GLU A O 1
ATOM 2277 N N . LYS A 1 286 ? -19.980 -18.147 20.580 1.00 83.06 286 LYS A N 1
ATOM 2278 C CA . LYS A 1 286 ? -20.947 -19.249 20.443 1.00 83.06 286 LYS A CA 1
ATOM 2279 C C . LYS A 1 286 ? -20.808 -20.266 21.580 1.00 83.06 286 LYS A C 1
ATOM 2281 O O . LYS A 1 286 ? -21.818 -20.656 22.166 1.00 83.06 286 LYS A O 1
ATOM 2286 N N . ARG A 1 287 ? -19.575 -20.643 21.942 1.00 83.81 287 ARG A N 1
ATOM 2287 C CA . ARG A 1 287 ? -19.306 -21.582 23.044 1.00 83.81 287 ARG A CA 1
ATOM 2288 C C . ARG A 1 287 ? -19.726 -21.017 24.405 1.00 83.81 287 ARG A C 1
ATOM 2290 O O . ARG A 1 287 ? -20.359 -21.726 25.181 1.00 83.81 287 ARG A O 1
ATOM 2297 N N . LYS A 1 288 ? -19.454 -19.733 24.682 1.00 80.31 288 LYS A N 1
ATOM 2298 C CA . LYS A 1 288 ? -19.922 -19.054 25.909 1.00 80.31 288 LYS A CA 1
ATOM 2299 C C . LYS A 1 288 ? -21.454 -19.008 26.001 1.00 80.31 288 LYS A C 1
ATOM 2301 O O . LYS A 1 288 ? -21.999 -19.212 27.084 1.00 80.31 288 LYS A O 1
ATOM 2306 N N . LYS A 1 289 ? -22.156 -18.768 24.885 1.00 81.75 289 LYS A N 1
ATOM 2307 C CA . LYS A 1 289 ? -23.632 -18.776 24.837 1.00 81.75 289 LYS A CA 1
ATOM 2308 C C . LYS A 1 289 ? -24.215 -20.175 25.069 1.00 81.75 289 LYS A C 1
ATOM 2310 O O . LYS A 1 289 ? -25.210 -20.284 25.779 1.00 81.75 289 LYS A O 1
ATOM 2315 N N . GLN A 1 290 ? -23.591 -21.226 24.530 1.00 83.06 290 GLN A N 1
ATOM 2316 C CA . GLN A 1 290 ? -23.999 -22.615 24.789 1.00 83.06 290 GLN A CA 1
ATOM 2317 C C . GLN A 1 290 ? -23.867 -22.986 26.267 1.00 83.06 290 GLN A C 1
ATOM 2319 O O . GLN A 1 290 ? -24.855 -23.411 26.856 1.00 83.06 290 GLN A O 1
ATOM 2324 N N . LEU A 1 291 ? -22.706 -22.728 26.879 1.00 84.25 291 LEU A N 1
ATOM 2325 C CA . LEU A 1 291 ? -22.473 -23.015 28.301 1.00 84.25 291 LEU A CA 1
ATOM 2326 C C . LEU A 1 291 ? -23.481 -22.288 29.205 1.00 84.25 291 LEU A C 1
ATOM 2328 O O . LEU A 1 291 ? -24.131 -22.913 30.035 1.00 84.25 291 LEU A O 1
ATOM 2332 N N . ARG A 1 292 ? -23.719 -20.988 28.968 1.00 80.19 292 ARG A N 1
ATOM 2333 C CA . ARG A 1 292 ? -24.754 -20.231 29.700 1.00 80.19 292 ARG A CA 1
ATOM 2334 C C . ARG A 1 292 ? -26.160 -20.813 29.524 1.00 80.19 292 ARG A C 1
ATOM 2336 O O . ARG A 1 292 ? -26.953 -20.790 30.462 1.00 80.19 292 ARG A O 1
ATOM 2343 N N . GLY A 1 293 ? -26.489 -21.302 28.328 1.00 81.69 293 GLY A N 1
ATOM 2344 C CA . GLY A 1 293 ? -27.772 -21.950 28.054 1.00 81.69 293 GLY A CA 1
ATOM 2345 C C . GLY A 1 293 ? -27.929 -23.298 28.764 1.00 81.69 293 GLY A C 1
ATOM 2346 O O . GLY A 1 293 ? -29.025 -23.619 29.223 1.00 81.69 293 GLY A O 1
ATOM 2347 N N . GLU A 1 294 ? -26.853 -24.075 28.875 1.00 81.31 294 GLU A N 1
ATOM 2348 C CA . GLU A 1 294 ? -26.820 -25.348 29.606 1.00 81.31 294 GLU A CA 1
ATOM 2349 C C . GLU A 1 294 ? -26.938 -25.138 31.121 1.00 81.31 294 GLU A C 1
ATOM 2351 O O . GLU A 1 294 ? -27.767 -25.791 31.760 1.00 81.31 294 GLU A O 1
ATOM 2356 N N . ASP A 1 295 ? -26.214 -24.166 31.681 1.00 80.19 295 ASP A N 1
ATOM 2357 C CA . ASP A 1 295 ? -26.295 -23.811 33.103 1.00 80.19 295 ASP A CA 1
ATOM 2358 C C . ASP A 1 295 ? -27.696 -23.306 33.487 1.00 80.19 295 ASP A C 1
ATOM 2360 O O . ASP A 1 295 ? -28.271 -23.733 34.491 1.00 80.19 295 ASP A O 1
ATOM 2364 N N . ALA A 1 296 ? -28.315 -22.467 32.647 1.00 77.19 296 ALA A N 1
ATOM 2365 C CA . ALA A 1 296 ? -29.683 -21.994 32.867 1.00 77.19 296 ALA A CA 1
ATOM 2366 C C . ALA A 1 296 ? -30.724 -23.131 32.830 1.00 77.19 296 ALA A C 1
ATOM 2368 O O . ALA A 1 296 ? -31.720 -23.090 33.558 1.00 77.19 296 ALA A O 1
ATOM 2369 N N . LYS A 1 297 ? -30.508 -24.161 31.998 1.00 79.00 297 LYS A N 1
ATOM 2370 C CA . LYS A 1 297 ? -31.359 -25.362 31.961 1.00 79.00 297 LYS A CA 1
ATOM 2371 C C . LYS A 1 297 ? -31.164 -26.237 33.201 1.00 79.00 297 LYS A C 1
ATOM 2373 O O . LYS A 1 297 ? -32.158 -26.725 33.736 1.00 79.00 297 LYS A O 1
ATOM 2378 N N . ARG A 1 298 ? -29.925 -26.403 33.681 1.00 75.50 298 ARG A N 1
ATOM 2379 C CA . ARG A 1 298 ? -29.614 -27.124 34.930 1.00 75.50 298 ARG A CA 1
ATOM 2380 C C . ARG A 1 298 ? -30.315 -26.505 36.137 1.00 75.50 298 ARG A C 1
ATOM 2382 O O . ARG A 1 298 ? -31.039 -27.211 36.833 1.00 75.50 298 ARG A O 1
ATOM 2389 N N . LEU A 1 299 ? -30.199 -25.187 36.305 1.00 71.06 299 LEU A N 1
ATOM 2390 C CA . LEU A 1 299 ? -30.834 -24.457 37.410 1.00 71.06 299 LEU A CA 1
ATOM 2391 C C . LEU A 1 299 ? -32.367 -24.595 37.408 1.00 71.06 299 LEU A C 1
ATOM 2393 O O . LEU A 1 299 ? -32.977 -24.765 38.462 1.00 71.06 299 LEU A O 1
ATOM 2397 N N . LYS A 1 300 ? -33.009 -24.591 36.230 1.00 70.31 300 LYS A N 1
ATOM 2398 C CA . LYS A 1 300 ? -34.458 -24.844 36.114 1.00 70.31 300 LYS A CA 1
ATOM 2399 C C . LYS A 1 300 ? -34.846 -26.291 36.442 1.00 70.31 300 LYS A C 1
ATOM 2401 O O . LYS A 1 300 ? -35.912 -26.514 37.010 1.00 70.31 300 LYS A O 1
ATOM 2406 N N . GLY A 1 301 ? -34.007 -27.265 36.090 1.00 64.56 301 GLY A N 1
ATOM 2407 C CA . GLY A 1 301 ? -34.243 -28.682 36.385 1.00 64.56 301 GLY A CA 1
ATOM 2408 C C . GLY A 1 301 ? -34.118 -29.029 37.872 1.00 64.56 301 GLY A C 1
ATOM 2409 O O . GLY A 1 301 ? -34.872 -29.866 38.365 1.00 64.56 301 GLY A O 1
ATOM 2410 N N . GLU A 1 302 ? -33.215 -28.366 38.596 1.00 59.59 302 GLU A N 1
ATOM 2411 C CA . GLU A 1 302 ? -33.076 -28.518 40.052 1.00 59.59 302 GLU A CA 1
ATOM 2412 C C . GLU A 1 302 ? -34.255 -27.884 40.803 1.00 59.59 302 GLU A C 1
ATOM 2414 O O . GLU A 1 302 ? -34.851 -28.537 41.658 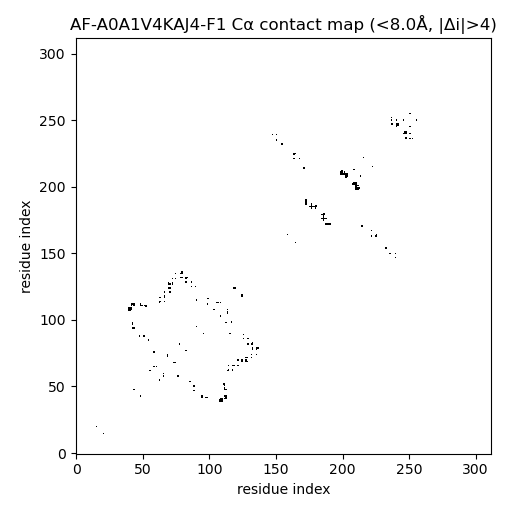1.00 59.59 302 GLU A O 1
ATOM 2419 N N . TYR A 1 303 ? -34.693 -26.683 40.405 1.00 55.12 303 TYR A N 1
ATOM 2420 C CA . TYR A 1 303 ? -35.890 -26.052 40.981 1.00 55.12 303 TYR A CA 1
ATOM 2421 C C . TYR A 1 303 ? -37.177 -26.851 40.718 1.00 55.12 303 TYR A C 1
ATOM 2423 O O . TYR A 1 303 ? -38.048 -26.922 41.582 1.00 55.12 303 TYR A O 1
ATOM 2431 N N . GLY A 1 304 ? -37.298 -27.493 39.550 1.00 54.31 304 GLY A N 1
ATOM 2432 C CA . GLY A 1 304 ? -38.448 -28.341 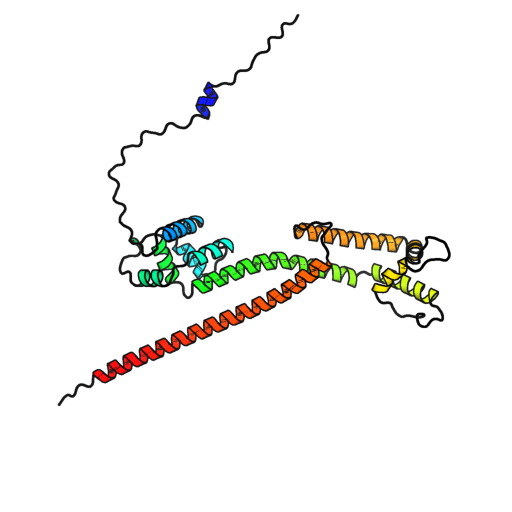39.218 1.00 54.31 304 GLY A CA 1
ATOM 2433 C C . GLY A 1 304 ? -38.514 -29.647 40.020 1.00 54.31 304 GLY A C 1
ATOM 2434 O O . GLY A 1 304 ? -39.608 -30.148 40.268 1.00 54.31 304 GLY A O 1
ATOM 2435 N N . LYS A 1 305 ? -37.370 -30.186 40.465 1.00 55.16 305 LYS A N 1
ATOM 2436 C CA . LYS A 1 305 ? -37.314 -31.409 41.288 1.00 55.16 305 LYS A CA 1
ATOM 2437 C C . LYS A 1 305 ? -37.580 -31.160 42.775 1.00 55.16 305 LYS A C 1
ATOM 2439 O O . LYS A 1 305 ? -38.045 -32.070 43.451 1.00 55.16 305 LYS A O 1
ATOM 2444 N N . SER A 1 306 ? -37.349 -29.950 43.286 1.00 52.00 306 SER A N 1
ATOM 2445 C CA . SER A 1 306 ? -37.628 -29.612 44.693 1.00 52.00 306 SER A CA 1
ATOM 2446 C C . SER A 1 306 ? -39.106 -29.315 45.006 1.00 52.00 306 SER A C 1
ATOM 2448 O O . SER A 1 306 ? -39.439 -29.158 46.177 1.00 52.00 306 SER A O 1
ATOM 2450 N N . ILE A 1 307 ? -40.007 -29.266 44.010 1.00 52.75 307 ILE A N 1
ATOM 2451 C CA . ILE A 1 307 ? -41.443 -28.946 44.205 1.00 52.75 307 ILE A CA 1
ATOM 2452 C C . ILE A 1 307 ? -42.356 -30.195 44.227 1.00 52.75 307 ILE A C 1
ATOM 2454 O O . ILE A 1 307 ? -43.567 -30.080 44.391 1.00 52.75 307 ILE A O 1
ATOM 2458 N N . THR A 1 308 ? -41.827 -31.420 44.181 1.00 53.31 308 THR A N 1
ATOM 2459 C CA . THR A 1 308 ? -42.619 -32.619 44.531 1.00 53.31 308 THR A CA 1
ATOM 2460 C C . THR A 1 308 ? -42.502 -32.919 46.025 1.00 53.31 308 THR A C 1
ATOM 2462 O O . THR A 1 308 ? -41.837 -33.869 46.427 1.00 53.31 308 THR A O 1
ATOM 2465 N N . PHE A 1 309 ? -43.127 -32.088 46.863 1.00 48.53 309 PHE A N 1
ATOM 2466 C CA . PHE A 1 309 ? -43.398 -32.455 48.254 1.00 48.53 309 PHE A CA 1
ATOM 2467 C C . PHE A 1 309 ? -44.601 -33.402 48.294 1.00 48.53 309 PHE A C 1
ATOM 2469 O O . PHE A 1 309 ? -45.679 -33.070 47.797 1.00 48.53 309 PHE A O 1
ATOM 2476 N N . ASN A 1 310 ? -44.387 -34.581 48.882 1.00 45.56 310 ASN A N 1
ATOM 2477 C CA . ASN A 1 310 ? -45.412 -35.563 49.222 1.00 45.56 310 ASN A CA 1
ATOM 2478 C C . ASN A 1 310 ? -46.624 -34.883 49.878 1.00 45.56 310 ASN A C 1
ATOM 2480 O O . ASN A 1 310 ? -46.536 -34.382 50.997 1.00 45.56 310 ASN A O 1
ATOM 2484 N N . LYS A 1 311 ? -47.768 -34.922 49.192 1.00 51.16 311 LYS A N 1
ATOM 2485 C CA . LYS A 1 311 ? -49.068 -35.014 49.853 1.00 51.16 311 LYS A CA 1
ATOM 2486 C C . LYS A 1 311 ? -49.340 -36.497 50.058 1.00 51.16 311 LYS A C 1
ATOM 2488 O O . LYS A 1 311 ? -49.541 -37.192 49.066 1.00 51.16 311 LYS A O 1
ATOM 2493 N N . ASN A 1 312 ? -49.261 -36.946 51.305 1.00 44.25 312 ASN A N 1
ATOM 2494 C CA . ASN A 1 312 ? -50.123 -37.949 51.939 1.00 44.25 312 ASN A CA 1
ATOM 2495 C C . ASN A 1 312 ? -49.692 -38.116 53.393 1.00 44.25 312 ASN A C 1
ATOM 2497 O O . ASN A 1 312 ? -48.480 -38.328 53.616 1.00 44.25 312 ASN A O 1
#

Sequence (312 aa):
MPSSSKELVEPDYASLELLFCVPPTAPKEKPGPKMKKSKEITFVGPKKSLLLSIFLKQFKCSNEEIVAMIQKGDRSKLDAERLKQLLKLLPDDHEINGLKSCKEEKSELADADQFYLNLLEVPSYQLRIECMLICEETKILLECLWPKAEAIRTACETLLTSHRLLVFCQLILKVGNFLNYGHHTGDAGGFKISALLRLTETKANQSHITLLHHILEGSLDASKDLQKEFASIEKKKEELADYFCEDRKKLSLEDVFNTMKTFRELFLKALQENEERKAQAAKSEKRKKQLRGEDAKRLKGEYGKSITFNKN

pLDDT: mean 77.59, std 13.14, range [33.47, 96.5]

Foldseek 3Di:
DDDDDPPDDDDPVVVCCVPPPDPPDDPPDDPDPPPPPQPQDELDDPVLLVLVVVLVVVQVDALLVVLVCLLVLPCPSPALVSLVSVLVSQDDPSRVVVLVPDPDDLVSHRRSSNSNVSNVVRPPSNVSSVVSNVVNVVVVVCVLLVVLVVLVVVLVCCVVPDPLVVVLQVLVLVVQLVVQPPHPSHPDPGDDPVCVVCQQVAADPDPPDGNVNVSCVVCVPSNVVVVVVVVVNLVSLQVVCVSVVHDSVPDDSVVSVVVSVVVVVVVVVVVVVVVVVVVVVVVVVVVVVVVVVVVVVVVVVVVVVVPPDDDD

Radius of gyration: 38.36 Å; Cα contacts (8 Å, |Δi|>4): 142; chains: 1; bounding box: 91×115×91 Å

Mean predicted aligned error: 17.28 Å

Nearest PDB structures (foldseek):
  9b03-assembly1_G  TM=5.043E-01  e=5.998E-21  Homo sapiens
  9azp-assembly1_H  TM=4.595E-01  e=1.310E-19  Homo sapiens
  9az4-assembly1_G  TM=4.006E-01  e=3.024E-20  Homo sapiens
  9azp-assembly1_G  TM=3.963E-01  e=4.876E-19  Homo sapiens
  3obv-assembly2_H  TM=4.642E-01  e=7.705E-10  Mus musculus

InterPro domains:
  IPR015425 Formin, FH2 domain [PF02181] (7-216)
  IPR015425 Formin, FH2 domain [PS51444] (1-312)
  IPR015425 Formin, FH2 domain [SM00498] (2-311)
  IPR042201 Formin, FH2 domain superfamily [G3DSA:1.20.58.2220] (2-219)
  IPR042201 Formin, FH2 domain superfamily [G3DSA:1.20.58.2220] (220-301)

Solvent-accessible surface area (backbone atoms only — not comparable to full-atom values): 18486 Å² total; per-residue (Å²): 140,83,88,82,77,80,80,79,83,73,78,66,61,67,62,48,50,74,75,66,55,79,77,78,79,70,82,76,70,76,80,65,81,76,71,73,74,72,84,55,47,68,74,59,57,72,70,59,34,51,54,46,48,56,55,53,58,74,70,78,61,55,61,66,57,55,41,49,29,58,72,72,63,54,52,92,88,48,47,47,65,58,36,54,52,46,64,75,64,54,79,51,75,67,42,49,52,48,59,72,67,57,85,71,61,70,86,52,36,32,72,46,52,41,39,49,57,58,40,69,72,37,82,64,45,69,64,48,51,53,51,50,28,52,52,42,53,50,48,57,49,46,67,65,46,51,62,56,54,49,52,50,52,51,53,53,50,52,62,76,68,34,62,66,61,52,55,52,52,52,52,51,47,55,52,47,24,61,77,29,59,94,44,97,71,22,80,59,97,71,78,64,78,75,55,65,66,49,30,70,69,42,65,50,101,51,89,96,41,25,49,45,57,56,56,42,67,79,34,52,67,63,43,54,52,51,50,51,53,52,50,51,51,53,49,51,50,38,53,50,14,58,74,68,75,44,56,60,90,70,63,46,70,67,58,51,51,52,51,49,53,53,48,50,55,53,50,56,50,51,52,51,54,51,52,52,50,52,52,51,50,54,52,52,50,53,50,54,53,50,52,54,53,50,52,55,50,48,55,52,54,55,58,61,63,70,68,74,70,85,87,127